Protein AF-A0A1F2TY82-F1 (afdb_monomer_lite)

Radius of gyration: 31.76 Å; chains: 1; bounding box: 84×66×109 Å

Sequence (266 aa):
MRHRSLLIACLVLVFAASGSAQTPGTAADPISGTWKGDLGLSETSRNPFTMELKFDGKGAVSGTVLGPGTFQIKTGSFDAQTGALKLEVGTVNFVFMGTAVSGTATGQVMGNKETGTFRMTKTAADAAEKPAGADPAVFKMGFGEVAGWVGKAADLVPAEKYAYRPVDTVRTFGQLVAHIADAHNYYCARGAGKNVQWSDAVEKGRLDKATVVAKLKQSIEACDGVYAASAAPPLMANIAHTNLHYGNIVTYMRMLGLAPPSSQTP

pLDDT: mean 83.47, std 19.6, range [30.16, 98.69]

Secondary structure (DSSP, 8-state):
----------------------PPPP---SS-EEEEEEEESSSSSEEEEEEEEEE-SSSBEEEEEESSSEEEEEEEEE-TTT-EEEEEETTTTEEEEEEEETTEEEEEEEETTEEEEEEEEEPPSS----S----HHHHHHHHHHHHHHHHHHHHHS-GGGTT--SSTTS--HHHHHHHHHHHHHHHHHHHTTPPP-----GGGS--SHHHHHHHHHHHHHHHHHHHTT---HHHHHHHHHHHHHHHHHHHHHHHTTPPPGGGS--

Structure (mmCIF, N/CA/C/O backbone):
data_AF-A0A1F2TY82-F1
#
_entry.id   AF-A0A1F2TY82-F1
#
loop_
_atom_site.group_PDB
_atom_site.id
_atom_site.type_symbol
_atom_site.label_atom_id
_atom_site.label_alt_id
_atom_site.label_comp_id
_atom_site.label_asym_id
_atom_site.label_entity_id
_atom_site.label_seq_id
_atom_site.pdbx_PDB_ins_code
_atom_site.Cartn_x
_atom_site.Cartn_y
_atom_site.Cartn_z
_atom_site.occupancy
_atom_site.B_iso_or_equiv
_atom_site.auth_seq_id
_atom_site.auth_comp_id
_atom_site.auth_asym_id
_atom_site.auth_atom_id
_atom_site.pdbx_PDB_model_num
ATOM 1 N N . MET A 1 1 ? 61.059 9.466 82.855 1.00 38.25 1 MET A N 1
ATOM 2 C CA . MET A 1 1 ? 62.160 9.461 81.857 1.00 38.25 1 MET A CA 1
ATOM 3 C C . MET A 1 1 ? 61.658 8.647 80.668 1.00 38.25 1 MET A C 1
ATOM 5 O O . MET A 1 1 ? 61.240 7.534 80.915 1.00 38.25 1 MET A O 1
ATOM 9 N N . ARG A 1 2 ? 61.545 9.082 79.411 1.00 38.16 2 ARG A N 1
ATOM 10 C CA . ARG A 1 2 ? 62.141 10.155 78.600 1.00 38.16 2 ARG A CA 1
ATOM 11 C C . ARG A 1 2 ? 61.115 10.603 77.535 1.00 38.16 2 ARG A C 1
ATOM 13 O O . ARG A 1 2 ? 60.328 9.792 77.065 1.00 38.16 2 ARG A O 1
ATOM 20 N N . HIS A 1 3 ? 61.181 11.878 77.159 1.00 38.16 3 HIS A N 1
ATOM 21 C CA . HIS A 1 3 ? 60.487 12.514 76.030 1.00 38.16 3 HIS A CA 1
ATOM 22 C C . HIS A 1 3 ? 60.933 12.007 74.645 1.00 38.16 3 HIS A C 1
ATOM 24 O O . HIS A 1 3 ? 62.091 11.604 74.517 1.00 38.16 3 HIS A O 1
ATOM 30 N N . ARG A 1 4 ? 60.060 12.208 73.631 1.00 39.75 4 ARG A N 1
ATOM 31 C CA . ARG A 1 4 ? 60.287 12.717 72.240 1.00 39.75 4 ARG A CA 1
ATOM 32 C C . ARG A 1 4 ? 59.388 11.971 71.239 1.00 39.75 4 ARG A C 1
ATOM 34 O O . ARG A 1 4 ? 59.245 10.770 71.378 1.00 39.75 4 ARG A O 1
ATOM 41 N N . SER A 1 5 ? 58.825 12.520 70.166 1.00 37.94 5 SER A N 1
ATOM 42 C CA . SER A 1 5 ? 58.524 13.872 69.679 1.00 37.94 5 SER A CA 1
ATOM 43 C C . SER A 1 5 ? 57.566 13.694 68.484 1.00 37.94 5 SER A C 1
ATOM 45 O O . SER A 1 5 ? 57.544 12.636 67.862 1.00 37.94 5 SER A O 1
ATOM 47 N N . LEU A 1 6 ? 56.804 14.747 68.191 1.00 36.72 6 LEU A N 1
ATOM 48 C CA . LEU A 1 6 ? 55.924 14.977 67.041 1.00 36.72 6 LEU A CA 1
ATOM 49 C C . LEU A 1 6 ? 56.378 14.395 65.687 1.00 36.72 6 LEU A C 1
ATOM 51 O O . LEU A 1 6 ? 57.535 14.555 65.313 1.00 36.72 6 LEU A O 1
ATOM 55 N N . LEU A 1 7 ? 55.400 13.957 64.883 1.00 32.97 7 LEU A N 1
ATOM 56 C CA . LEU A 1 7 ? 55.337 14.233 63.442 1.00 32.97 7 LEU A CA 1
ATOM 57 C C . LEU A 1 7 ? 53.865 14.408 63.035 1.00 32.97 7 LEU A C 1
ATOM 59 O O . LEU A 1 7 ? 53.079 13.466 63.012 1.00 32.97 7 LEU A O 1
ATOM 63 N N . ILE A 1 8 ? 53.509 15.666 62.778 1.00 38.69 8 ILE A N 1
ATOM 64 C CA . ILE A 1 8 ? 52.253 16.111 62.175 1.00 38.69 8 ILE A CA 1
ATOM 65 C C . ILE A 1 8 ? 52.363 15.837 60.674 1.00 38.69 8 ILE A C 1
ATOM 67 O O . ILE A 1 8 ? 53.247 16.386 60.021 1.00 38.69 8 ILE A O 1
ATOM 71 N N . ALA A 1 9 ? 51.467 15.020 60.126 1.00 37.31 9 ALA A N 1
ATOM 72 C CA . ALA A 1 9 ? 51.262 14.911 58.686 1.00 37.31 9 ALA A CA 1
ATOM 73 C C . ALA A 1 9 ? 49.867 15.459 58.361 1.00 37.31 9 ALA A C 1
ATOM 75 O O . ALA A 1 9 ? 48.854 14.791 58.560 1.00 37.31 9 ALA A O 1
ATOM 76 N N . CYS A 1 10 ? 49.830 16.715 57.911 1.00 30.16 10 CYS A N 1
ATOM 77 C CA . CYS A 1 10 ? 48.655 17.352 57.327 1.00 30.16 10 CYS A CA 1
ATOM 78 C C . CYS A 1 10 ? 48.215 16.577 56.079 1.00 30.16 10 CYS A C 1
ATOM 80 O O . CYS A 1 10 ? 48.863 16.673 55.038 1.00 30.16 10 CYS A O 1
ATOM 82 N N . LEU A 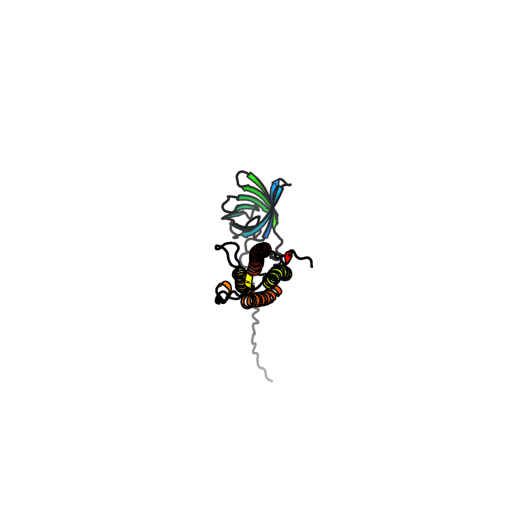1 11 ? 47.097 15.856 56.160 1.00 31.94 11 LEU A N 1
ATOM 83 C CA . LEU A 1 11 ? 46.392 15.377 54.976 1.00 31.94 11 LEU A CA 1
ATOM 84 C C . LEU A 1 11 ? 45.326 16.417 54.610 1.00 31.94 11 LEU A C 1
ATOM 86 O O . LEU A 1 11 ? 44.257 16.486 55.214 1.00 31.94 11 LEU A O 1
ATOM 90 N N . VAL A 1 12 ? 45.662 17.280 53.653 1.00 35.03 12 VAL A N 1
ATOM 91 C CA . VAL A 1 12 ? 44.737 18.250 53.059 1.00 35.03 12 VAL A CA 1
ATOM 92 C C . VAL A 1 12 ? 43.723 17.477 52.212 1.00 35.03 12 VAL A C 1
ATOM 94 O O . VAL A 1 12 ? 44.034 17.011 51.119 1.00 35.03 12 VAL A O 1
ATOM 97 N N . LEU A 1 13 ? 42.504 17.327 52.730 1.00 36.28 13 LEU A N 1
ATOM 98 C CA . LEU A 1 13 ? 41.330 16.904 51.967 1.00 36.28 13 LEU A CA 1
ATOM 99 C C . LEU A 1 13 ? 40.912 18.056 51.043 1.00 36.28 13 LEU A C 1
ATOM 101 O O . LEU A 1 13 ? 40.226 18.989 51.457 1.00 36.28 13 LEU A O 1
ATOM 105 N N . VAL A 1 14 ? 41.355 18.006 49.786 1.00 36.34 14 VAL A N 1
ATOM 106 C CA . VAL A 1 14 ? 40.863 18.895 48.728 1.00 36.34 14 VAL A CA 1
ATOM 107 C C . VAL A 1 14 ? 39.446 18.454 48.361 1.00 36.34 14 VAL A C 1
ATOM 109 O O . VAL A 1 14 ? 39.248 17.476 47.642 1.00 36.34 14 VAL A O 1
ATOM 112 N N . PHE A 1 15 ? 38.449 19.180 48.865 1.00 35.41 15 PHE A N 1
ATOM 113 C CA . PHE A 1 15 ? 37.086 19.145 48.341 1.00 35.41 15 PHE A CA 1
ATOM 114 C C . PHE A 1 15 ? 37.085 19.783 46.947 1.00 35.41 15 PHE A C 1
ATOM 116 O O . PHE A 1 15 ? 37.144 21.004 46.810 1.00 35.41 15 PHE A O 1
ATOM 123 N N . ALA A 1 16 ? 37.013 18.963 45.899 1.00 37.03 16 ALA A N 1
ATOM 124 C CA . ALA A 1 16 ? 36.676 19.436 44.564 1.00 37.03 16 ALA A CA 1
ATOM 125 C C . ALA A 1 16 ? 35.177 19.775 44.533 1.00 37.03 16 ALA A C 1
ATOM 127 O O . ALA A 1 16 ? 34.335 18.922 44.261 1.00 37.03 16 ALA A O 1
ATOM 128 N N . ALA A 1 17 ? 34.837 21.024 44.850 1.00 38.88 17 ALA A N 1
ATOM 129 C CA . ALA A 1 17 ? 33.533 21.581 44.527 1.00 38.88 17 ALA A CA 1
ATOM 130 C C . ALA A 1 17 ? 33.431 21.667 42.999 1.00 38.88 17 ALA A C 1
ATOM 132 O O . ALA A 1 17 ? 34.048 22.525 42.367 1.00 38.88 17 ALA A O 1
ATOM 133 N N . SER A 1 18 ? 32.682 20.749 42.392 1.00 40.72 18 SER A N 1
ATOM 134 C CA . SER A 1 18 ? 32.294 20.836 40.988 1.00 40.72 18 SER A CA 1
ATOM 135 C C . SER A 1 18 ? 31.323 22.005 40.822 1.00 40.72 18 SER A C 1
ATOM 137 O O . SER A 1 18 ? 30.108 21.837 40.851 1.00 40.72 18 SER A O 1
ATOM 139 N N . GLY A 1 19 ? 31.864 23.216 40.685 1.00 35.75 19 GLY A N 1
ATOM 140 C CA . GLY A 1 19 ? 31.127 24.341 40.134 1.00 35.75 19 GLY A CA 1
ATOM 141 C C . GLY A 1 19 ? 30.784 24.005 38.690 1.00 35.75 19 GLY A C 1
ATOM 142 O O . GLY A 1 19 ? 31.649 24.042 37.817 1.00 35.75 19 GLY A O 1
ATOM 143 N N . SER A 1 20 ? 29.534 23.631 38.432 1.00 39.69 20 SER A N 1
ATOM 144 C CA . SER A 1 20 ? 29.004 23.577 37.076 1.00 39.69 20 SER A CA 1
ATOM 145 C C . SER A 1 20 ? 29.065 24.989 36.497 1.00 39.69 20 SER A C 1
ATOM 147 O O . SER A 1 20 ? 28.293 25.862 36.895 1.00 39.69 20 SER A O 1
ATOM 149 N N . ALA A 1 21 ? 30.008 25.214 35.584 1.00 36.06 21 ALA A N 1
ATOM 150 C CA . ALA A 1 21 ? 30.033 26.390 34.734 1.00 36.06 21 ALA A CA 1
ATOM 151 C C . ALA A 1 21 ? 28.695 26.460 33.984 1.00 36.06 21 ALA A C 1
ATOM 153 O O . ALA A 1 21 ? 28.407 25.615 33.136 1.00 36.06 21 ALA A O 1
ATOM 154 N N . GLN A 1 22 ? 27.853 27.435 34.335 1.00 35.44 22 GLN A N 1
ATOM 155 C CA . GLN A 1 22 ? 26.657 27.745 33.565 1.00 35.44 22 GLN A CA 1
ATOM 156 C C . GLN A 1 22 ? 27.102 28.211 32.181 1.00 35.44 22 GLN A C 1
ATOM 158 O O . GLN A 1 22 ? 27.769 29.234 32.023 1.00 35.44 22 GLN A O 1
ATOM 163 N N . THR A 1 23 ? 26.756 27.417 31.176 1.00 32.78 23 THR A N 1
ATOM 164 C CA . THR A 1 23 ? 26.806 27.812 29.772 1.00 32.78 23 THR A CA 1
ATOM 165 C C . THR A 1 23 ? 25.923 29.057 29.602 1.00 32.78 23 THR A C 1
ATOM 167 O O . THR A 1 23 ? 24.866 29.120 30.239 1.00 32.78 23 THR A O 1
ATOM 170 N N . PRO A 1 24 ? 26.312 30.056 28.786 1.00 34.28 24 PRO A N 1
ATOM 171 C CA . PRO A 1 24 ? 25.454 31.201 28.502 1.00 34.28 24 PRO A CA 1
ATOM 172 C C . PRO A 1 24 ? 24.103 30.687 28.009 1.00 34.28 24 PRO A C 1
ATOM 174 O O . PRO A 1 24 ? 24.062 29.873 27.084 1.00 34.28 24 PRO A O 1
ATOM 177 N N . GLY A 1 25 ? 23.030 31.101 28.686 1.00 32.97 25 GLY A N 1
ATOM 178 C CA . GLY A 1 25 ? 21.686 30.586 28.466 1.00 32.97 25 GLY A CA 1
ATOM 179 C C . GLY A 1 25 ? 21.330 30.579 26.986 1.00 32.97 25 GLY A C 1
ATOM 180 O O . GLY A 1 25 ? 21.483 31.584 26.291 1.00 32.97 25 GLY A O 1
ATOM 181 N N . THR A 1 26 ? 20.851 29.433 26.508 1.00 39.84 26 THR A N 1
ATOM 182 C CA . THR A 1 26 ? 20.080 29.365 25.273 1.00 39.84 26 THR A CA 1
ATOM 183 C C . THR A 1 26 ? 19.026 30.463 25.340 1.00 39.84 26 THR A C 1
ATOM 185 O O . THR A 1 26 ? 18.252 30.514 26.298 1.00 39.84 26 THR A O 1
ATOM 188 N N . ALA A 1 27 ? 19.023 31.372 24.358 1.00 48.66 27 ALA A N 1
ATOM 189 C CA . ALA A 1 27 ? 17.897 32.275 24.168 1.00 48.66 27 ALA A CA 1
ATOM 190 C C . ALA A 1 27 ? 16.623 31.427 24.259 1.00 48.66 27 ALA A C 1
ATOM 192 O O . ALA A 1 27 ? 16.584 30.336 23.680 1.00 48.66 27 ALA A O 1
ATOM 193 N N . ALA A 1 28 ? 15.646 31.871 25.057 1.00 60.75 28 ALA A N 1
ATOM 194 C CA . ALA A 1 28 ? 14.388 31.151 25.183 1.00 60.75 28 ALA A CA 1
ATOM 195 C C . ALA A 1 28 ? 13.895 30.830 23.768 1.00 60.75 28 ALA A C 1
ATOM 197 O O . ALA A 1 28 ? 13.928 31.700 22.899 1.00 60.75 28 ALA A O 1
ATOM 198 N N . ASP A 1 29 ? 13.523 29.577 23.528 1.00 74.44 29 ASP A N 1
ATOM 199 C CA . ASP A 1 29 ? 12.975 29.135 22.253 1.00 74.44 29 ASP A CA 1
ATOM 200 C C . ASP A 1 29 ? 11.444 29.099 22.373 1.00 74.44 29 ASP A C 1
ATOM 202 O O . ASP A 1 29 ? 10.853 28.060 22.697 1.00 74.44 29 ASP A O 1
ATOM 206 N N . PRO A 1 30 ? 10.764 30.247 22.198 1.00 81.31 30 PRO A N 1
ATOM 207 C CA . PRO A 1 30 ? 9.330 30.322 22.413 1.00 81.31 30 PRO A CA 1
ATOM 208 C C . PRO A 1 30 ? 8.551 29.632 21.295 1.00 81.31 30 PRO A C 1
ATOM 210 O O . PRO A 1 30 ? 7.415 29.214 21.525 1.00 81.31 30 PRO A O 1
ATOM 213 N N . ILE A 1 31 ? 9.133 29.465 20.102 1.00 89.19 31 ILE A N 1
ATOM 214 C CA . ILE A 1 31 ? 8.360 29.161 18.895 1.00 89.19 31 ILE A CA 1
ATOM 215 C C . ILE A 1 31 ? 8.698 27.825 18.230 1.00 89.19 31 ILE A C 1
ATOM 217 O O . ILE A 1 31 ? 7.819 27.290 17.554 1.00 89.19 31 ILE A O 1
ATOM 221 N N . SER A 1 32 ? 9.871 27.219 18.455 1.00 90.69 32 SER A N 1
ATOM 222 C CA . SER A 1 32 ? 10.138 25.890 17.889 1.00 90.69 32 SER A CA 1
ATOM 223 C C . SER A 1 32 ? 9.184 24.837 18.438 1.00 90.69 32 SER A C 1
ATOM 225 O O . SER A 1 32 ? 8.862 24.841 19.630 1.00 90.69 32 SER A O 1
ATOM 227 N N . GLY A 1 33 ? 8.768 23.915 17.576 1.00 89.00 33 GLY A N 1
ATOM 228 C CA . GLY A 1 33 ? 7.892 22.792 17.896 1.00 89.00 33 GLY A CA 1
ATOM 229 C C . GLY A 1 33 ? 6.693 22.682 16.958 1.00 89.00 33 GLY A C 1
ATOM 230 O O . GLY A 1 33 ? 6.591 23.393 15.955 1.00 89.00 33 GLY A O 1
ATOM 231 N N . THR A 1 34 ? 5.780 21.785 17.324 1.00 90.56 34 THR A N 1
ATOM 232 C CA . THR A 1 34 ? 4.567 21.489 16.563 1.00 90.56 34 THR A CA 1
ATOM 233 C C . THR A 1 34 ? 3.438 22.452 16.916 1.00 90.56 34 THR A C 1
ATOM 235 O O . THR A 1 34 ? 3.023 22.566 18.074 1.00 90.56 34 THR A O 1
ATOM 238 N N . TRP A 1 35 ? 2.867 23.080 15.897 1.00 92.75 35 TRP A N 1
ATOM 239 C CA . TRP A 1 35 ? 1.709 23.959 15.991 1.00 92.75 35 TRP A CA 1
ATOM 240 C C . TRP A 1 35 ? 0.539 23.359 15.218 1.00 92.75 35 TRP A C 1
ATOM 242 O O . TRP A 1 35 ? 0.689 23.000 14.054 1.00 92.75 35 TRP A O 1
ATOM 252 N N . LYS A 1 36 ? -0.636 23.268 15.842 1.00 92.75 36 LYS A N 1
ATOM 253 C CA . LYS A 1 36 ? -1.873 22.810 15.189 1.00 92.75 36 LYS A CA 1
ATOM 254 C C . LYS A 1 36 ? -2.863 23.961 15.127 1.00 92.75 36 LYS A C 1
ATOM 256 O O . LYS A 1 36 ? -2.994 24.709 16.095 1.00 92.75 36 LYS A O 1
ATOM 261 N N . GLY A 1 37 ? -3.541 24.118 13.999 1.00 91.00 37 GLY A N 1
ATOM 262 C CA . GLY A 1 37 ? -4.424 25.254 13.788 1.00 91.00 37 GLY A CA 1
ATOM 263 C C . GLY A 1 37 ? -5.346 25.106 12.595 1.00 91.00 37 GLY A C 1
ATOM 264 O O . GLY A 1 37 ? -5.419 24.056 11.962 1.00 91.00 37 GLY A O 1
ATOM 265 N N . ASP A 1 38 ? -6.048 26.189 12.296 1.00 89.56 38 ASP A N 1
ATOM 266 C CA . ASP A 1 38 ? -6.934 26.299 11.149 1.00 89.56 38 ASP A CA 1
ATOM 267 C C . ASP A 1 38 ? -6.779 27.674 10.473 1.00 89.56 38 ASP A C 1
ATOM 269 O O . ASP A 1 38 ? -6.402 28.675 11.097 1.00 89.56 38 ASP A O 1
ATOM 273 N N . LEU A 1 39 ? -7.020 27.722 9.164 1.00 89.25 39 LEU A N 1
ATOM 274 C CA . LEU A 1 39 ? -7.011 28.953 8.374 1.00 89.25 39 LEU A CA 1
ATOM 275 C C . LEU A 1 39 ? -8.262 29.041 7.511 1.00 89.25 39 LEU A C 1
ATOM 277 O O . LEU A 1 39 ? -8.736 28.031 6.999 1.00 89.25 39 LEU A O 1
ATOM 281 N N . GLY A 1 40 ? -8.796 30.240 7.321 1.00 84.31 40 GLY A N 1
ATOM 282 C CA . GLY A 1 40 ? -10.024 30.418 6.555 1.00 84.31 40 GLY A CA 1
ATOM 283 C C . GLY A 1 40 ? -10.342 31.868 6.236 1.00 84.31 40 GLY A C 1
ATOM 284 O O . GLY A 1 40 ? -9.767 32.785 6.822 1.00 84.31 40 GLY A O 1
ATOM 285 N N . LEU A 1 41 ? -11.277 32.064 5.307 1.00 81.38 41 LEU A N 1
ATOM 286 C CA . LEU A 1 41 ? -11.792 33.385 4.923 1.00 81.38 41 LEU A CA 1
ATOM 287 C C . LEU A 1 41 ? -12.886 33.888 5.886 1.00 81.38 41 LEU A C 1
ATOM 289 O O . LEU A 1 41 ? -13.188 35.076 5.913 1.00 81.38 41 LEU A O 1
ATOM 293 N N . SER A 1 42 ? -13.476 32.992 6.685 1.00 76.38 42 SER A N 1
ATOM 294 C CA . SER A 1 42 ? -14.494 33.293 7.700 1.00 76.38 42 SER A CA 1
ATOM 295 C C . SER A 1 42 ? -14.362 32.352 8.907 1.00 76.38 42 SER A C 1
ATOM 297 O O . SER A 1 42 ? -13.578 31.404 8.877 1.00 76.38 42 SER A O 1
ATOM 299 N N . GLU A 1 43 ? -15.134 32.579 9.976 1.00 73.88 43 GLU A N 1
ATOM 300 C CA . GLU A 1 43 ? -15.189 31.663 11.133 1.00 73.88 43 GLU A CA 1
ATOM 301 C C . GLU A 1 43 ? -15.769 30.282 10.782 1.00 73.88 43 GLU A C 1
ATOM 303 O O . GLU A 1 43 ? -15.414 29.284 11.403 1.00 73.88 43 GLU A O 1
ATOM 308 N N . THR A 1 44 ? -16.636 30.206 9.771 1.00 75.19 44 THR A N 1
ATOM 309 C CA . THR A 1 44 ? -17.361 28.979 9.399 1.00 75.19 44 THR A CA 1
ATOM 310 C C . THR A 1 44 ? -16.698 28.179 8.280 1.00 75.19 44 THR A C 1
ATOM 312 O O . THR A 1 44 ? -17.025 27.012 8.095 1.00 75.19 44 THR A O 1
ATOM 315 N N . SER A 1 45 ? -15.761 28.775 7.538 1.00 80.00 45 SER A N 1
ATOM 316 C CA . SER A 1 45 ? -15.054 28.134 6.426 1.00 80.00 45 SER A CA 1
ATOM 317 C C . SER A 1 45 ? -13.556 28.117 6.699 1.00 80.00 45 SER A C 1
ATOM 319 O O . SER A 1 45 ? -12.814 28.969 6.198 1.00 80.00 45 SER A O 1
ATOM 321 N N . ARG A 1 46 ? -13.116 27.154 7.517 1.00 85.88 46 ARG A N 1
ATOM 322 C CA . ARG A 1 46 ? -11.729 27.028 7.981 1.00 85.88 46 ARG A CA 1
ATOM 323 C C . ARG A 1 46 ? -11.186 25.629 7.706 1.00 85.88 46 ARG A C 1
ATOM 325 O O . ARG A 1 46 ? -11.860 24.638 7.959 1.00 85.88 46 ARG A O 1
ATOM 332 N N . ASN A 1 47 ? -9.960 25.562 7.202 1.00 84.50 47 ASN A N 1
ATOM 333 C CA . ASN A 1 47 ? -9.244 24.334 6.885 1.00 84.50 47 ASN A CA 1
ATOM 334 C C . ASN A 1 47 ? -8.138 24.092 7.917 1.00 84.50 47 ASN A C 1
ATOM 336 O O . ASN A 1 47 ? -7.372 25.021 8.197 1.00 84.50 47 ASN A O 1
ATOM 340 N N . PRO A 1 48 ? -8.016 22.872 8.462 1.00 89.75 48 PRO A N 1
ATOM 341 C CA . PRO A 1 48 ? -6.978 22.558 9.429 1.00 89.75 48 PRO A CA 1
ATOM 342 C C . PRO A 1 48 ? -5.594 22.499 8.773 1.00 89.75 48 PRO A C 1
ATOM 344 O O . PRO A 1 48 ? -5.447 22.127 7.606 1.00 89.75 48 PRO A O 1
ATOM 347 N N . PHE A 1 49 ? -4.567 22.819 9.552 1.00 87.75 49 PHE A N 1
ATOM 348 C CA . PHE A 1 49 ? -3.167 22.644 9.188 1.00 87.75 49 PHE A CA 1
ATOM 349 C C . PHE A 1 49 ? -2.315 22.329 10.425 1.00 87.75 49 PHE A C 1
ATOM 351 O O . PHE A 1 49 ? -2.705 22.562 11.570 1.00 87.75 49 PHE A O 1
ATOM 358 N N . THR A 1 50 ? -1.120 21.799 10.191 1.00 91.81 50 THR A N 1
ATOM 359 C CA . THR A 1 50 ? -0.069 21.616 11.197 1.00 91.81 50 THR A CA 1
ATOM 360 C C . THR A 1 50 ? 1.215 22.272 10.700 1.00 91.81 50 THR A C 1
ATOM 362 O O . THR A 1 50 ? 1.532 22.175 9.518 1.00 91.81 50 THR A O 1
ATOM 365 N N . MET A 1 51 ? 1.957 22.948 11.573 1.00 92.38 51 MET A N 1
ATOM 366 C CA . MET A 1 51 ? 3.283 23.482 11.267 1.00 92.38 51 MET A CA 1
ATOM 367 C C . MET A 1 51 ? 4.328 22.894 12.204 1.00 92.38 51 MET A C 1
ATOM 369 O O . MET A 1 51 ? 4.133 22.856 13.414 1.00 92.38 51 MET A O 1
ATOM 373 N N . GLU A 1 52 ? 5.459 22.503 11.637 1.00 92.25 52 GLU A N 1
ATOM 374 C CA . GLU A 1 52 ? 6.678 22.199 12.381 1.00 92.25 52 GLU A CA 1
ATOM 375 C C . GLU A 1 52 ? 7.616 23.386 12.236 1.00 92.25 52 GLU A C 1
ATOM 377 O O . GLU A 1 52 ? 8.129 23.615 11.140 1.00 92.25 52 GLU A O 1
ATOM 382 N N . LEU A 1 53 ? 7.808 24.153 13.310 1.00 93.50 53 LEU A N 1
ATOM 383 C CA . LEU A 1 53 ? 8.642 25.354 13.309 1.00 93.50 53 LEU A CA 1
ATOM 384 C C . LEU A 1 53 ? 9.974 25.096 14.013 1.00 93.50 53 LEU A C 1
ATOM 386 O O . LEU A 1 53 ? 10.041 24.394 15.022 1.00 93.50 53 LEU A O 1
ATOM 390 N N . LYS A 1 54 ? 11.032 25.720 13.502 1.00 92.81 54 LYS A N 1
ATOM 391 C CA . LYS A 1 54 ? 12.362 25.744 14.105 1.00 92.81 54 LYS A CA 1
ATOM 392 C C . LYS A 1 54 ? 12.922 27.159 14.081 1.00 92.81 54 LYS A C 1
ATOM 394 O O . LYS A 1 54 ? 13.107 27.731 13.005 1.00 92.81 54 LYS A O 1
ATOM 399 N N . PHE A 1 55 ? 13.221 27.681 15.262 1.00 90.56 55 PHE A N 1
ATOM 400 C CA . PHE A 1 55 ? 13.844 28.976 15.488 1.00 90.56 55 PHE A CA 1
ATOM 401 C C . PHE A 1 55 ? 15.364 28.839 15.586 1.00 90.56 55 PHE A C 1
ATOM 403 O O . PHE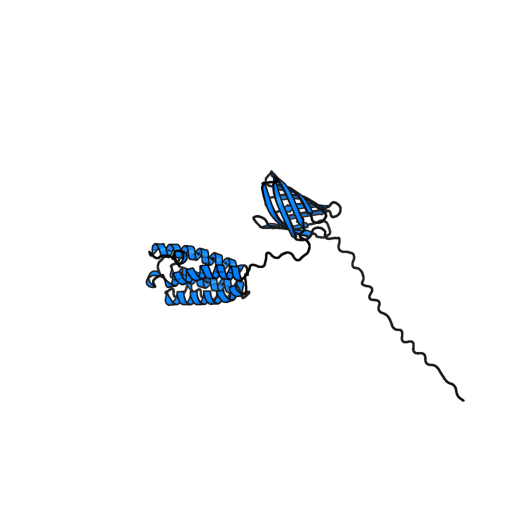 A 1 55 ? 15.881 27.900 16.189 1.00 90.56 55 PHE A O 1
ATOM 410 N N . ASP A 1 56 ? 16.094 29.772 14.986 1.00 87.00 56 ASP A N 1
ATOM 411 C CA . ASP A 1 56 ? 17.561 29.788 15.021 1.00 87.00 56 ASP A CA 1
ATOM 412 C C . ASP A 1 56 ? 18.144 30.514 16.249 1.00 87.00 56 ASP A C 1
ATOM 414 O O . ASP A 1 56 ? 19.364 30.571 16.414 1.00 87.00 56 ASP A O 1
ATOM 418 N N . GLY A 1 57 ? 17.285 31.091 17.096 1.00 84.25 57 GLY A N 1
ATOM 419 C CA . GLY A 1 57 ? 17.680 31.893 18.255 1.00 84.25 57 GLY A CA 1
ATOM 420 C C . GLY A 1 57 ? 18.075 33.338 17.926 1.00 84.25 57 GLY A C 1
ATOM 421 O O . GLY A 1 57 ? 18.389 34.097 18.839 1.00 84.25 57 GLY A O 1
ATOM 422 N N . LYS A 1 58 ? 18.084 33.728 16.646 1.00 85.38 58 LYS A N 1
ATOM 423 C CA . LYS A 1 58 ? 18.553 35.036 16.151 1.00 85.38 58 LYS A CA 1
ATOM 424 C C . LYS A 1 58 ? 17.494 35.813 15.378 1.00 85.38 58 LYS A C 1
ATOM 426 O O . LYS A 1 58 ? 17.689 36.998 15.127 1.00 85.38 58 LYS A O 1
ATOM 431 N N . GLY A 1 59 ? 16.394 35.170 15.006 1.00 86.94 59 GLY A N 1
ATOM 432 C CA . GLY A 1 59 ? 15.272 35.809 14.331 1.00 86.94 59 GLY A CA 1
ATOM 433 C C . GLY A 1 59 ? 14.714 34.995 13.173 1.00 86.94 59 GLY A C 1
ATOM 434 O O . GLY A 1 59 ? 13.586 35.250 12.772 1.00 86.94 59 GLY A O 1
ATOM 435 N N . ALA A 1 60 ? 15.448 34.016 12.637 1.00 92.31 60 ALA A N 1
ATOM 436 C CA . ALA A 1 60 ? 14.985 33.222 11.506 1.00 92.31 60 ALA A CA 1
ATOM 437 C C . ALA A 1 60 ? 14.150 32.018 11.959 1.00 92.31 60 ALA A C 1
ATOM 439 O O . ALA A 1 60 ? 14.478 31.320 12.922 1.00 92.31 60 ALA A O 1
ATOM 440 N N . VAL A 1 61 ? 13.084 31.747 11.208 1.00 93.38 61 VAL A N 1
ATOM 441 C CA . VAL A 1 61 ? 12.222 30.575 11.385 1.00 93.38 61 VAL A CA 1
ATOM 442 C C . VAL A 1 61 ? 12.242 29.740 10.113 1.00 93.38 61 VAL A C 1
ATOM 444 O O . VAL A 1 61 ? 12.006 30.236 9.013 1.00 93.38 61 VAL A O 1
ATOM 447 N N . SER A 1 62 ? 12.504 28.451 10.276 1.00 93.19 62 SER A N 1
ATOM 448 C CA . SER A 1 62 ? 12.409 27.436 9.226 1.00 93.19 62 SER A CA 1
ATOM 449 C C . SER A 1 62 ? 11.374 26.389 9.618 1.00 93.19 62 SER A C 1
ATOM 451 O O . SER A 1 62 ? 10.973 26.327 10.781 1.00 93.19 62 SER A O 1
ATOM 453 N N . GLY A 1 63 ? 10.916 25.575 8.669 1.00 90.88 63 GLY A N 1
ATOM 454 C CA . GLY A 1 63 ? 9.912 24.576 8.998 1.00 90.88 63 GLY A CA 1
ATOM 455 C C . GLY A 1 63 ? 9.091 24.056 7.835 1.00 90.88 63 GLY A C 1
ATOM 456 O O . GLY A 1 63 ? 9.300 24.417 6.674 1.00 90.88 63 GLY A O 1
ATOM 457 N N . THR A 1 64 ? 8.124 23.213 8.184 1.00 90.31 64 THR A N 1
ATOM 458 C CA . THR A 1 64 ? 7.187 22.604 7.237 1.00 90.31 64 THR A CA 1
ATOM 459 C C . THR A 1 64 ? 5.751 22.915 7.626 1.00 90.31 64 THR A C 1
ATOM 461 O O . THR A 1 64 ? 5.433 23.022 8.808 1.00 90.31 64 THR A O 1
ATOM 464 N N . VAL A 1 65 ? 4.888 23.060 6.627 1.00 88.81 65 VAL A N 1
ATOM 465 C CA . VAL A 1 65 ? 3.447 23.246 6.781 1.00 88.81 65 VAL A CA 1
ATOM 466 C C . VAL A 1 65 ? 2.749 22.055 6.137 1.00 88.81 65 VAL A C 1
ATOM 468 O O . VAL A 1 65 ? 2.934 21.784 4.951 1.00 88.81 65 VAL A O 1
ATOM 471 N N . LEU A 1 66 ? 1.954 21.346 6.926 1.00 83.62 66 LEU A N 1
ATOM 472 C CA . LEU A 1 66 ? 1.149 20.194 6.542 1.00 83.62 66 LEU A CA 1
ATOM 473 C C . LEU A 1 66 ? -0.322 20.620 6.498 1.00 83.62 66 LEU A C 1
ATOM 475 O O . LEU A 1 66 ? -0.893 21.010 7.513 1.00 83.62 66 LEU A O 1
ATOM 479 N N . GLY A 1 67 ? -0.934 20.550 5.323 1.00 79.12 67 GLY A N 1
ATOM 480 C CA . GLY A 1 67 ? -2.368 20.770 5.109 1.00 79.12 67 GLY A CA 1
ATOM 481 C C . GLY A 1 67 ? -2.888 19.761 4.079 1.00 79.12 67 GLY A C 1
ATOM 482 O O . GLY A 1 67 ? -2.612 18.573 4.234 1.00 79.12 67 GLY A O 1
ATOM 483 N N . PRO A 1 68 ? -3.552 20.177 2.981 1.00 69.38 68 PRO A N 1
ATOM 484 C CA . PRO A 1 68 ? -3.872 19.268 1.868 1.00 69.38 68 PRO A CA 1
ATOM 485 C C . PRO A 1 68 ? -2.622 18.740 1.132 1.00 69.38 68 PRO A C 1
ATOM 487 O O . PRO A 1 68 ? -2.708 17.816 0.330 1.00 69.38 68 PRO A O 1
ATOM 490 N N . GLY A 1 69 ? -1.455 19.326 1.402 1.00 78.75 69 GLY A N 1
ATOM 491 C CA . GLY A 1 69 ? -0.147 18.859 0.964 1.00 78.75 69 GLY A CA 1
ATOM 492 C C . GLY A 1 69 ? 0.939 19.328 1.931 1.00 78.75 69 GLY A C 1
ATOM 493 O O . GLY A 1 69 ? 0.645 19.978 2.938 1.00 78.75 69 GLY A O 1
ATOM 494 N N . THR A 1 70 ? 2.193 19.014 1.611 1.00 82.81 70 THR A N 1
ATOM 495 C CA . THR A 1 70 ? 3.361 19.413 2.407 1.00 82.81 70 THR A CA 1
ATOM 496 C C . THR A 1 70 ? 4.090 20.569 1.735 1.00 82.81 70 THR A C 1
ATOM 498 O O . THR A 1 70 ? 4.561 20.441 0.605 1.00 82.81 70 THR A O 1
ATOM 501 N N . PHE A 1 71 ? 4.234 21.683 2.446 1.00 84.81 71 PHE A N 1
ATOM 502 C CA . PHE A 1 71 ? 4.893 22.895 1.968 1.00 84.81 71 PHE A CA 1
ATOM 503 C C . PHE A 1 71 ? 6.066 23.274 2.875 1.00 84.81 71 PHE A C 1
ATOM 505 O O . PHE A 1 71 ? 6.035 23.044 4.080 1.00 84.81 71 PHE A O 1
ATOM 512 N N . GLN A 1 72 ? 7.109 23.866 2.298 1.00 90.19 72 GLN A N 1
ATOM 513 C CA . GLN A 1 72 ? 8.272 24.358 3.042 1.00 90.19 72 GLN A CA 1
ATOM 514 C C . GLN A 1 72 ? 8.136 25.854 3.330 1.00 90.19 72 GLN A C 1
ATOM 516 O O . GLN A 1 72 ? 7.643 26.604 2.480 1.00 90.19 72 GLN A O 1
ATOM 521 N N . ILE A 1 73 ? 8.619 26.289 4.493 1.00 92.12 73 ILE A N 1
ATOM 522 C CA . ILE A 1 73 ? 8.819 27.709 4.798 1.00 92.12 73 ILE A CA 1
ATOM 523 C C . ILE A 1 73 ? 10.077 28.164 4.056 1.00 92.12 73 ILE A C 1
ATOM 525 O O . ILE A 1 73 ? 11.177 27.693 4.336 1.00 92.12 73 ILE A O 1
ATOM 529 N N . LYS A 1 74 ? 9.911 29.066 3.089 1.00 90.00 74 LYS A N 1
ATOM 530 C CA . LYS A 1 74 ? 11.018 29.647 2.318 1.00 90.00 74 LYS A CA 1
ATOM 531 C C . LYS A 1 74 ? 11.747 30.723 3.103 1.00 90.00 74 LYS A C 1
ATOM 533 O O . LYS A 1 74 ? 12.970 30.810 3.074 1.00 90.00 74 LYS A O 1
ATOM 538 N N . THR A 1 75 ? 10.977 31.570 3.770 1.00 91.31 75 THR A N 1
ATOM 539 C CA . THR A 1 75 ? 11.492 32.678 4.563 1.00 91.31 75 THR A CA 1
ATOM 540 C C . THR A 1 75 ? 10.596 32.827 5.772 1.00 91.31 75 THR A C 1
ATOM 542 O O . THR A 1 75 ? 9.381 32.931 5.633 1.00 91.31 75 THR A O 1
ATOM 545 N N . GLY A 1 76 ? 11.181 32.800 6.961 1.00 93.50 76 GLY A N 1
ATOM 546 C CA . GLY A 1 76 ? 10.451 32.977 8.203 1.00 93.50 76 GLY A CA 1
ATOM 547 C C . GLY A 1 76 ? 11.223 33.885 9.140 1.00 93.50 76 GLY A C 1
ATOM 548 O O . GLY A 1 76 ? 12.447 33.786 9.230 1.00 93.50 76 GLY A O 1
ATOM 549 N N . SER A 1 77 ? 10.507 34.761 9.832 1.00 94.56 77 SER A N 1
ATOM 550 C CA . SER A 1 77 ? 11.064 35.641 10.849 1.00 94.56 77 SER A CA 1
ATOM 551 C C . SER A 1 77 ? 10.196 35.652 12.098 1.00 94.56 77 SER A C 1
ATOM 553 O O . SER A 1 77 ? 8.967 35.694 11.997 1.00 94.56 77 SER A O 1
ATOM 555 N N . PHE A 1 78 ? 10.841 35.669 13.257 1.00 93.88 78 PHE A N 1
ATOM 556 C CA . PHE A 1 78 ? 10.198 35.796 14.552 1.00 93.88 78 PHE A CA 1
ATOM 557 C C . PHE A 1 78 ? 10.963 36.770 15.449 1.00 93.88 78 PHE A C 1
ATOM 559 O O . PHE A 1 78 ? 12.170 36.634 15.644 1.00 93.88 78 PHE A O 1
ATOM 566 N N . ASP A 1 79 ? 10.243 37.736 16.007 1.00 90.44 79 ASP A N 1
ATOM 567 C CA . ASP A 1 79 ? 10.753 38.663 17.010 1.00 90.44 79 ASP A CA 1
ATOM 568 C C . ASP A 1 79 ? 10.360 38.168 18.407 1.00 90.44 79 ASP A C 1
ATOM 570 O O . ASP A 1 79 ? 9.184 38.145 18.769 1.00 90.44 79 ASP A O 1
ATOM 574 N N . ALA A 1 80 ? 11.355 37.780 19.206 1.00 84.12 80 ALA A N 1
ATOM 575 C CA . ALA A 1 80 ? 11.137 37.244 20.547 1.00 84.12 80 ALA A CA 1
ATOM 576 C C . ALA A 1 80 ? 10.655 38.282 21.575 1.00 84.12 80 ALA A C 1
ATOM 578 O O . ALA A 1 80 ? 10.126 37.890 22.613 1.00 84.12 80 ALA A O 1
ATOM 579 N N . GLN A 1 81 ? 10.828 39.581 21.316 1.00 84.56 81 GLN A N 1
ATOM 580 C CA . GLN A 1 81 ? 10.356 40.648 22.201 1.00 84.56 81 GLN A CA 1
ATOM 581 C C . GLN A 1 81 ? 8.886 40.970 21.946 1.00 84.56 81 GLN A C 1
ATOM 583 O O . GLN A 1 81 ? 8.116 41.135 22.889 1.00 84.56 81 GLN A O 1
ATOM 588 N N . THR A 1 82 ? 8.499 41.065 20.673 1.00 87.44 82 THR A N 1
ATOM 589 C CA . THR A 1 82 ? 7.142 41.478 20.279 1.00 87.44 82 THR A CA 1
ATOM 590 C C . THR A 1 82 ? 6.212 40.302 19.983 1.00 87.44 82 THR A C 1
ATOM 592 O O . THR A 1 82 ? 4.995 40.474 19.928 1.00 87.44 82 THR A O 1
ATOM 595 N N . GLY A 1 83 ? 6.761 39.103 19.784 1.00 87.75 83 GLY A N 1
ATOM 596 C CA . GLY A 1 83 ? 6.028 37.928 19.319 1.00 87.75 83 GLY A CA 1
ATOM 597 C C . GLY A 1 83 ? 5.665 37.989 17.833 1.00 87.75 83 GLY A C 1
ATOM 598 O O . GLY A 1 83 ? 4.929 37.123 17.358 1.00 87.75 83 GLY A O 1
ATOM 599 N N . ALA A 1 84 ? 6.130 38.998 17.088 1.00 93.94 84 ALA A N 1
ATOM 600 C CA . ALA A 1 84 ? 5.791 39.161 15.680 1.00 93.94 84 ALA A CA 1
ATOM 601 C C . ALA A 1 84 ? 6.325 37.982 14.855 1.00 93.94 84 ALA A C 1
ATOM 603 O O . ALA A 1 84 ? 7.514 37.670 14.893 1.00 93.94 84 ALA A O 1
ATOM 604 N N . LEU A 1 85 ? 5.440 37.342 14.093 1.00 94.88 85 LEU A N 1
ATOM 605 C CA . LEU A 1 85 ? 5.713 36.175 13.264 1.00 94.88 85 LEU A CA 1
ATOM 606 C C . LEU A 1 85 ? 5.357 36.482 11.809 1.00 94.88 85 LEU A C 1
ATOM 608 O O . LEU A 1 85 ? 4.222 36.854 11.504 1.00 94.88 85 LEU A O 1
ATOM 612 N N . LYS A 1 86 ? 6.305 36.254 10.900 1.00 95.88 86 LYS A N 1
ATOM 613 C CA . LYS A 1 86 ? 6.065 36.282 9.455 1.00 95.88 86 LYS A CA 1
ATOM 614 C C . LYS A 1 86 ? 6.622 35.021 8.810 1.00 95.88 86 LYS A C 1
ATOM 616 O O . LYS A 1 86 ? 7.800 34.735 8.990 1.00 95.88 86 LYS A O 1
ATOM 621 N N . LEU A 1 87 ? 5.810 34.294 8.043 1.00 94.31 87 LEU A N 1
ATOM 622 C CA . LEU A 1 87 ? 6.217 33.077 7.329 1.00 94.31 87 LEU A CA 1
ATOM 623 C C . LEU A 1 87 ? 5.777 33.138 5.865 1.00 94.31 87 LEU A C 1
ATOM 625 O O . LEU A 1 87 ? 4.608 33.370 5.572 1.00 94.31 87 LEU A O 1
ATOM 629 N N . GLU A 1 88 ? 6.698 32.869 4.950 1.00 91.50 88 GLU A N 1
ATOM 630 C CA . GLU A 1 88 ? 6.449 32.739 3.516 1.00 91.50 88 GLU A CA 1
ATOM 631 C C . GLU A 1 88 ? 6.551 31.263 3.124 1.00 91.50 88 GLU A C 1
ATOM 633 O O . GLU A 1 88 ? 7.597 30.628 3.295 1.00 91.50 88 GLU A O 1
ATOM 638 N N . VAL A 1 89 ? 5.451 30.696 2.630 1.00 88.06 89 VAL A N 1
ATOM 639 C CA . VAL A 1 89 ? 5.263 29.246 2.498 1.00 88.06 89 VAL A CA 1
ATOM 640 C C . VAL A 1 89 ? 5.054 28.841 1.039 1.00 88.06 89 VAL A C 1
ATOM 642 O O . VAL A 1 89 ? 4.192 29.370 0.333 1.00 88.06 89 VAL A O 1
ATOM 645 N N . GLY A 1 90 ? 5.812 27.830 0.604 1.00 78.12 90 GLY A N 1
ATOM 646 C CA . GLY A 1 90 ? 5.649 27.165 -0.689 1.00 78.12 90 GLY A CA 1
ATOM 647 C C . GLY A 1 90 ? 5.987 28.024 -1.916 1.00 78.12 90 GLY A C 1
ATOM 648 O O . GLY A 1 90 ? 6.508 29.136 -1.834 1.00 78.12 90 GLY A O 1
ATOM 649 N N . THR A 1 91 ? 5.726 27.487 -3.109 1.00 61.97 91 THR A N 1
ATOM 650 C CA . THR A 1 91 ? 5.898 28.184 -4.403 1.00 61.97 91 THR A CA 1
ATOM 651 C C . THR A 1 91 ? 4.744 29.119 -4.758 1.00 61.97 91 THR A C 1
ATOM 653 O O . THR A 1 91 ? 4.894 29.941 -5.654 1.00 61.97 91 THR A O 1
ATOM 656 N N . VAL A 1 92 ? 3.635 29.024 -4.023 1.00 58.69 92 VAL A N 1
ATOM 657 C CA . VAL A 1 92 ? 2.361 29.726 -4.249 1.00 58.69 92 VAL A CA 1
ATOM 658 C C . VAL A 1 92 ? 2.222 31.044 -3.463 1.00 58.69 92 VAL A C 1
ATOM 660 O O . VAL A 1 92 ? 1.160 31.652 -3.479 1.00 58.69 92 VAL A O 1
ATOM 663 N N . ASN A 1 93 ? 3.301 31.525 -2.830 1.00 72.12 93 ASN A N 1
ATOM 664 C CA . ASN A 1 93 ? 3.382 32.814 -2.121 1.00 72.12 93 ASN A CA 1
ATOM 665 C C . ASN A 1 93 ? 2.305 33.015 -1.039 1.00 72.12 93 ASN A C 1
ATOM 667 O O . ASN A 1 93 ? 1.723 34.095 -0.936 1.00 72.12 93 ASN A O 1
ATOM 671 N N . PHE A 1 94 ? 2.050 31.994 -0.215 1.00 85.75 94 PHE A N 1
ATOM 672 C CA . PHE A 1 94 ? 1.263 32.205 0.998 1.00 85.75 94 PHE A CA 1
ATOM 673 C C . PHE A 1 94 ? 2.115 32.928 2.039 1.00 85.75 94 PHE A C 1
ATOM 675 O O . PHE A 1 94 ? 3.199 32.454 2.386 1.00 85.75 94 PHE A O 1
ATOM 682 N N . VAL A 1 95 ? 1.625 34.060 2.541 1.00 91.06 95 VAL A N 1
ATOM 683 C CA . VAL A 1 95 ? 2.304 34.869 3.558 1.00 91.06 95 VAL A CA 1
ATOM 684 C C . VAL A 1 95 ? 1.458 34.884 4.821 1.00 91.06 95 VAL A C 1
ATOM 686 O O . VAL A 1 95 ? 0.367 35.448 4.837 1.00 91.06 95 VAL A O 1
ATOM 689 N N . PHE A 1 96 ? 1.965 34.269 5.882 1.00 93.12 96 PHE A N 1
ATOM 690 C CA . PHE A 1 96 ? 1.388 34.325 7.219 1.00 93.12 96 PHE A CA 1
ATOM 691 C C . PHE A 1 96 ? 2.015 35.502 7.956 1.00 93.12 96 PHE A C 1
ATOM 693 O O . PHE A 1 96 ? 3.239 35.604 8.018 1.00 93.12 96 PHE A O 1
ATOM 700 N N . MET A 1 97 ? 1.190 36.376 8.519 1.00 93.12 97 MET A N 1
ATOM 701 C CA . MET A 1 97 ? 1.608 37.494 9.361 1.00 93.12 97 MET A CA 1
ATOM 702 C C . MET A 1 97 ? 0.757 37.500 10.617 1.00 93.12 97 MET A C 1
ATOM 704 O O . MET A 1 97 ? -0.466 37.583 10.534 1.00 93.12 97 MET A O 1
ATOM 708 N N . GLY A 1 98 ? 1.378 37.415 11.782 1.00 93.69 98 GLY A N 1
ATOM 709 C CA . GLY A 1 98 ? 0.639 37.354 13.030 1.00 93.69 98 GLY A CA 1
ATOM 710 C C . GLY A 1 98 ? 1.513 37.551 14.248 1.00 93.69 98 GLY A C 1
ATOM 711 O O . GLY A 1 98 ? 2.681 37.920 14.144 1.00 93.69 98 GLY A O 1
ATOM 712 N N . THR A 1 99 ? 0.932 37.265 15.402 1.00 93.81 99 THR A N 1
ATOM 713 C CA . THR A 1 99 ? 1.615 37.366 16.687 1.00 93.81 99 THR A CA 1
ATOM 714 C C . THR A 1 99 ? 1.542 36.016 17.379 1.00 93.81 99 THR A C 1
ATOM 716 O O . THR A 1 99 ? 0.453 35.459 17.524 1.00 93.81 99 THR A O 1
ATOM 719 N N . ALA A 1 100 ? 2.695 35.492 17.790 1.00 90.31 100 ALA A N 1
ATOM 720 C CA . ALA A 1 100 ? 2.836 34.270 18.566 1.00 90.31 100 ALA A CA 1
ATOM 721 C C . ALA A 1 100 ? 3.259 34.616 20.000 1.00 90.31 100 ALA A C 1
ATOM 723 O O . ALA A 1 100 ? 4.363 35.104 20.233 1.00 90.31 100 ALA A O 1
ATOM 724 N N . VAL A 1 101 ? 2.376 34.358 20.964 1.00 85.19 101 VAL A N 1
ATOM 725 C CA . VAL A 1 101 ? 2.589 34.644 22.390 1.00 85.19 101 VAL A CA 1
ATOM 726 C C . VAL A 1 101 ? 2.050 33.481 23.211 1.00 85.19 101 VAL A C 1
ATOM 728 O O . VAL A 1 101 ? 0.960 32.979 22.944 1.00 85.19 101 VAL A O 1
ATOM 731 N N . SER A 1 102 ? 2.813 33.039 24.213 1.00 79.75 102 SER A N 1
ATOM 732 C CA . SER A 1 102 ? 2.369 32.035 25.195 1.00 79.75 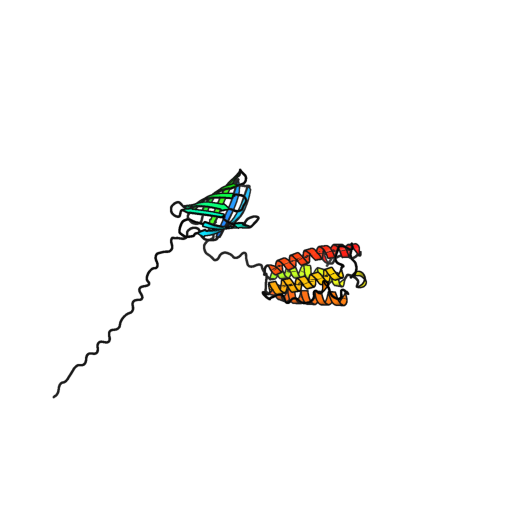102 SER A CA 1
ATOM 733 C C . SER A 1 102 ? 1.769 30.765 24.571 1.00 79.75 102 SER A C 1
ATOM 735 O O . SER A 1 102 ? 0.743 30.260 25.019 1.00 79.75 102 SER A O 1
ATOM 737 N N . GLY A 1 103 ? 2.389 30.260 23.499 1.00 83.69 103 GLY A N 1
ATOM 738 C CA . GLY A 1 103 ? 1.940 29.040 22.823 1.00 83.69 103 GLY A CA 1
ATOM 739 C C . GLY A 1 103 ? 0.666 29.195 21.987 1.00 83.69 103 GLY A C 1
ATOM 740 O O . GLY A 1 103 ? 0.102 28.194 21.569 1.00 83.69 103 GLY A O 1
ATOM 741 N N . THR A 1 104 ? 0.212 30.415 21.704 1.00 88.50 104 THR A N 1
ATOM 742 C CA . THR A 1 104 ? -0.874 30.687 20.750 1.00 88.50 104 THR A CA 1
ATOM 743 C C . THR A 1 104 ? -0.374 31.644 19.677 1.00 88.50 104 THR A C 1
ATOM 745 O O . THR A 1 104 ? 0.354 32.584 19.984 1.00 88.50 104 THR A O 1
ATOM 748 N N . ALA A 1 105 ? -0.748 31.417 18.420 1.00 93.12 105 ALA A N 1
ATOM 749 C CA . ALA A 1 105 ? -0.453 32.319 17.322 1.00 93.12 105 ALA A CA 1
ATOM 750 C C . ALA A 1 105 ? -1.705 32.578 16.492 1.00 93.12 105 ALA A C 1
ATOM 752 O O . ALA A 1 105 ? -2.413 31.652 16.096 1.00 93.12 105 ALA A O 1
ATOM 753 N N . THR A 1 106 ? -1.973 33.848 16.221 1.00 92.75 106 THR A N 1
ATOM 754 C CA . THR A 1 106 ? -3.100 34.281 15.389 1.00 92.75 106 THR A CA 1
ATOM 755 C C . THR A 1 106 ? -2.641 35.368 14.439 1.00 92.75 106 THR A C 1
ATOM 757 O O . THR A 1 106 ? -1.670 36.076 14.717 1.00 92.75 106 THR A O 1
ATOM 760 N N . GLY A 1 107 ? -3.319 35.500 13.307 1.00 93.50 107 GLY A N 1
ATOM 761 C CA . GLY A 1 107 ? -2.972 36.530 12.346 1.00 93.50 107 GLY A CA 1
ATOM 762 C C . GLY A 1 107 ? -3.676 36.375 11.016 1.00 93.50 107 GLY A C 1
ATOM 763 O O . GLY A 1 107 ? -4.673 35.663 10.889 1.00 93.50 107 GLY A O 1
ATOM 764 N N . GLN A 1 108 ? -3.136 37.058 10.019 1.00 93.31 108 GLN A N 1
ATOM 765 C CA . GLN A 1 108 ? -3.608 37.031 8.648 1.00 93.31 108 GLN A CA 1
ATOM 766 C C . GLN A 1 108 ? -2.781 36.064 7.807 1.00 93.31 108 GLN A C 1
ATOM 768 O O . GLN A 1 108 ? -1.578 35.896 8.009 1.00 93.31 108 GLN A O 1
ATOM 773 N N . VAL A 1 109 ? -3.441 35.441 6.839 1.00 90.25 109 VAL A N 1
ATOM 774 C CA . VAL A 1 109 ? -2.793 34.710 5.755 1.00 90.25 109 VAL A CA 1
ATOM 775 C C . VAL A 1 109 ? -3.193 35.362 4.441 1.00 90.25 109 VAL A C 1
ATOM 777 O O . VAL A 1 109 ? -4.377 35.540 4.170 1.00 90.25 109 VAL A O 1
ATOM 780 N N . MET A 1 110 ? -2.208 35.734 3.633 1.00 87.44 110 MET A N 1
ATOM 781 C CA . MET A 1 110 ? -2.425 36.254 2.286 1.00 87.44 110 MET A CA 1
ATOM 782 C C . MET A 1 110 ? -2.020 35.195 1.271 1.00 87.44 110 MET A C 1
ATOM 784 O O . MET A 1 110 ? -0.927 34.639 1.370 1.00 87.44 110 MET A O 1
ATOM 788 N N . GLY A 1 111 ? -2.861 34.934 0.278 1.00 80.62 111 GLY A N 1
ATOM 789 C CA . GLY A 1 111 ? -2.537 34.044 -0.833 1.00 80.62 111 GLY A CA 1
ATOM 790 C C . GLY A 1 111 ? -3.513 34.232 -1.984 1.00 80.62 111 GLY A C 1
ATOM 791 O O . GLY A 1 111 ? -4.689 34.481 -1.760 1.00 80.62 111 GLY A O 1
ATOM 792 N N . ASN A 1 112 ? -3.034 34.148 -3.228 1.00 69.38 112 ASN A N 1
ATOM 793 C CA . ASN A 1 112 ? -3.877 34.233 -4.432 1.00 69.38 112 ASN A CA 1
ATOM 794 C C . ASN A 1 112 ? -4.853 35.436 -4.470 1.00 69.38 112 ASN A C 1
ATOM 796 O O . ASN A 1 112 ? -5.957 35.314 -4.988 1.00 69.38 112 ASN A O 1
ATOM 800 N N . LYS A 1 113 ? -4.419 36.609 -3.976 1.00 72.88 113 LYS A N 1
ATOM 801 C CA . LYS A 1 113 ? -5.206 37.862 -3.847 1.00 72.88 113 LYS A CA 1
ATOM 802 C C . LYS A 1 113 ? -6.325 37.844 -2.798 1.00 72.88 113 LYS A C 1
ATOM 804 O O . LYS A 1 113 ? -7.075 38.812 -2.709 1.00 72.88 113 LYS A O 1
ATOM 809 N N . GLU A 1 114 ? -6.411 36.799 -1.990 1.00 79.88 114 GLU A N 1
ATOM 810 C CA . GLU A 1 114 ? -7.344 36.707 -0.874 1.00 79.88 114 GLU A CA 1
ATOM 811 C C . GLU A 1 114 ? -6.597 36.833 0.455 1.00 79.88 114 GLU A C 1
ATOM 813 O O . GLU A 1 114 ? -5.448 36.396 0.595 1.00 79.88 114 GLU A O 1
ATOM 818 N N . THR A 1 115 ? -7.270 37.432 1.435 1.00 87.56 115 THR A N 1
ATOM 819 C CA . THR A 1 115 ? -6.778 37.554 2.807 1.00 87.56 115 THR A CA 1
ATOM 820 C C . THR A 1 115 ? -7.729 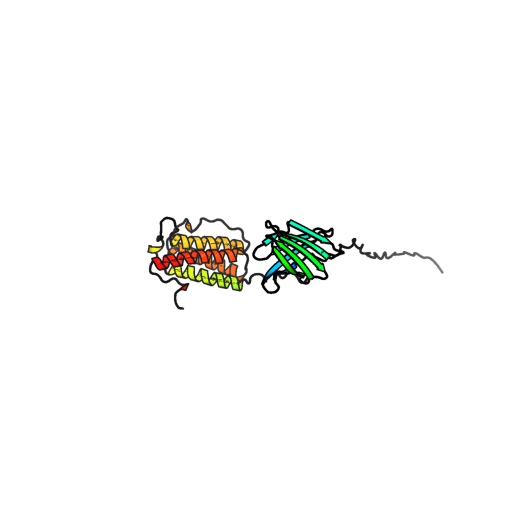36.804 3.726 1.00 87.56 115 THR A C 1
ATOM 822 O O . THR A 1 115 ? -8.913 37.126 3.801 1.00 87.56 115 THR A O 1
ATOM 825 N N . GLY A 1 116 ? -7.203 35.806 4.426 1.00 89.50 116 GLY A N 1
ATOM 826 C CA . GLY A 1 116 ? -7.898 35.070 5.475 1.00 89.50 116 GLY A CA 1
ATOM 827 C C . GLY A 1 116 ? -7.242 35.275 6.835 1.00 89.50 116 GLY A C 1
ATOM 828 O O . GLY A 1 116 ? -6.263 36.011 6.974 1.00 89.50 116 GLY A O 1
ATOM 829 N N . THR A 1 117 ? -7.753 34.579 7.843 1.00 93.50 117 THR A N 1
ATOM 830 C CA . THR A 1 117 ? -7.154 34.533 9.180 1.00 93.50 117 THR A CA 1
ATOM 831 C C . THR A 1 117 ? -6.699 33.126 9.518 1.00 93.50 117 THR A C 1
ATOM 833 O O . THR A 1 117 ? -7.337 32.144 9.134 1.00 93.50 117 THR A O 1
ATOM 836 N N . PHE A 1 118 ? -5.620 33.014 10.285 1.00 93.06 118 PHE A N 1
ATOM 837 C CA . PHE A 1 118 ? -5.193 31.761 10.893 1.00 93.06 118 PHE A CA 1
ATOM 838 C C . PHE A 1 118 ? -5.221 31.876 12.415 1.00 93.06 118 PHE A C 1
ATOM 840 O O . PHE A 1 118 ? -5.010 32.951 12.984 1.00 93.06 118 PHE A O 1
ATOM 847 N N . ARG A 1 119 ? -5.432 30.740 13.069 1.00 93.75 119 ARG A N 1
ATOM 848 C CA . ARG A 1 119 ? -5.192 30.556 14.500 1.00 93.75 119 ARG A CA 1
ATOM 849 C C . ARG A 1 119 ? -4.540 29.202 14.705 1.00 93.75 119 ARG A C 1
ATOM 851 O O . ARG A 1 119 ? -4.917 28.232 14.054 1.00 93.75 119 ARG A O 1
ATOM 858 N N . MET A 1 120 ? -3.549 29.142 15.577 1.00 93.44 120 MET A N 1
ATOM 859 C CA . MET A 1 120 ? -2.853 27.911 15.916 1.00 93.44 120 MET A CA 1
ATOM 860 C C . MET A 1 120 ? -2.358 27.944 17.354 1.00 93.44 120 MET A C 1
ATOM 862 O O . MET A 1 120 ? -2.063 29.003 17.908 1.00 93.44 120 MET A O 1
ATOM 866 N N . THR A 1 121 ? -2.233 26.769 17.945 1.00 92.19 121 THR A N 1
ATOM 867 C CA . THR A 1 121 ? -1.696 26.578 19.288 1.00 92.19 121 THR A CA 1
ATOM 868 C C . THR A 1 121 ? -0.495 25.653 19.227 1.00 92.19 121 THR A C 1
ATOM 870 O O . THR A 1 121 ? -0.511 24.633 18.530 1.00 92.19 121 THR A O 1
ATOM 873 N N . LYS A 1 122 ? 0.549 26.016 19.965 1.00 88.00 122 LYS A N 1
ATOM 874 C CA . LYS A 1 122 ? 1.720 25.190 20.206 1.00 88.00 122 LYS A CA 1
ATOM 875 C C . LYS A 1 122 ? 1.263 23.996 21.023 1.00 88.00 122 LYS A C 1
ATOM 877 O O . LYS A 1 122 ? 0.655 24.152 22.081 1.00 88.00 122 LYS A O 1
ATOM 882 N N . THR A 1 123 ? 1.542 22.806 20.522 1.00 81.75 123 THR A N 1
ATOM 883 C CA . THR A 1 123 ? 1.315 21.590 21.298 1.00 81.75 123 THR A CA 1
ATOM 884 C C . THR A 1 123 ? 2.292 21.632 22.474 1.00 81.75 123 THR A C 1
ATOM 886 O O . THR A 1 123 ? 3.464 21.967 22.274 1.00 81.75 123 THR A O 1
ATOM 889 N N . ALA A 1 124 ? 1.818 21.381 23.701 1.00 63.75 124 ALA A N 1
ATOM 890 C CA . ALA A 1 124 ? 2.710 21.258 24.853 1.00 63.75 124 ALA A CA 1
ATOM 891 C C . ALA A 1 124 ? 3.812 20.249 24.509 1.00 63.75 124 ALA A C 1
ATOM 893 O O . ALA A 1 124 ? 3.548 19.288 23.790 1.00 63.75 124 ALA A O 1
ATOM 894 N N . ALA A 1 125 ? 5.034 20.486 24.988 1.00 50.41 125 ALA A N 1
ATOM 895 C CA . ALA A 1 125 ? 6.174 19.603 24.759 1.00 50.41 125 ALA A CA 1
ATOM 896 C C . ALA A 1 125 ? 6.055 18.290 25.558 1.00 50.41 125 ALA A C 1
ATOM 898 O O . ALA A 1 125 ? 7.000 17.873 26.214 1.00 50.41 125 ALA A O 1
ATOM 899 N N . ASP A 1 126 ? 4.900 17.637 25.503 1.00 38.81 126 ASP A N 1
ATOM 900 C CA . ASP A 1 126 ? 4.869 16.189 25.488 1.00 38.81 126 ASP A CA 1
ATOM 901 C C . ASP A 1 126 ? 5.171 15.782 24.052 1.00 38.81 126 ASP A C 1
ATOM 903 O O . ASP A 1 126 ? 4.706 16.433 23.115 1.00 38.81 126 ASP A O 1
ATOM 907 N N . ALA A 1 127 ? 6.054 14.790 23.908 1.00 37.97 127 ALA A N 1
ATOM 908 C CA . ALA A 1 127 ? 6.554 14.249 22.651 1.00 37.97 127 ALA A CA 1
ATOM 909 C C . ALA A 1 127 ? 5.577 14.499 21.506 1.00 37.97 127 ALA A C 1
ATOM 911 O O . ALA A 1 127 ? 4.423 14.085 21.626 1.00 37.97 127 ALA A O 1
ATOM 912 N N . ALA A 1 128 ? 6.041 15.159 20.430 1.00 37.28 128 ALA A N 1
ATOM 913 C CA . ALA A 1 128 ? 5.323 15.202 19.162 1.00 37.28 128 ALA A CA 1
ATOM 914 C C . ALA A 1 128 ? 4.580 13.880 19.028 1.00 37.28 128 ALA A C 1
ATOM 916 O O . ALA A 1 128 ? 5.227 12.825 19.025 1.00 37.28 128 ALA A O 1
ATOM 917 N N . GLU A 1 129 ? 3.248 13.926 19.062 1.00 38.06 129 GLU A N 1
ATOM 918 C CA . GLU A 1 129 ? 2.460 12.735 18.832 1.00 38.06 129 GLU A CA 1
ATOM 919 C C . GLU A 1 129 ? 2.784 12.383 17.388 1.00 38.06 129 GLU A C 1
ATOM 921 O O . GLU A 1 129 ? 2.213 12.928 16.441 1.00 38.06 129 GLU A O 1
ATOM 926 N N . LYS A 1 130 ? 3.816 11.545 17.220 1.00 36.94 130 LYS A N 1
ATOM 927 C CA . LYS A 1 130 ? 4.077 10.797 16.007 1.00 36.94 130 LYS A CA 1
ATOM 928 C C . LYS A 1 130 ? 2.686 10.311 15.634 1.00 36.94 130 LYS A C 1
ATOM 930 O O . LYS A 1 130 ? 2.097 9.667 16.508 1.00 36.94 130 LYS A O 1
ATOM 935 N N . PRO A 1 131 ? 2.139 10.672 14.452 1.00 44.19 131 PRO A N 1
ATOM 936 C CA . PRO A 1 131 ? 0.797 10.239 14.073 1.00 44.19 131 PRO A CA 1
ATOM 937 C C . PRO A 1 131 ? 0.722 8.778 14.459 1.00 44.19 131 PRO A C 1
ATOM 939 O O . PRO A 1 131 ? 1.657 8.069 14.062 1.00 44.19 131 PRO A O 1
ATOM 942 N N . ALA A 1 132 ? -0.219 8.430 15.357 1.00 47.34 132 ALA A N 1
ATOM 943 C CA . ALA A 1 132 ? -0.212 7.169 16.098 1.00 47.34 132 ALA A CA 1
ATOM 944 C C . ALA A 1 132 ? 0.341 6.104 15.166 1.00 47.34 132 ALA A C 1
ATOM 946 O O . ALA A 1 132 ? -0.226 5.921 14.084 1.00 47.34 132 ALA A O 1
ATOM 947 N N . GLY A 1 133 ? 1.551 5.605 15.475 1.00 54.34 133 GLY A N 1
ATOM 948 C CA . GLY A 1 133 ? 2.332 4.840 14.505 1.00 54.34 133 GLY A CA 1
ATOM 949 C C . GLY A 1 133 ? 1.398 3.827 13.871 1.00 54.34 133 GLY A C 1
ATOM 950 O O . GLY A 1 133 ? 0.720 3.135 14.626 1.00 54.34 133 GLY A O 1
ATOM 951 N N . ALA A 1 134 ? 1.268 3.869 12.538 1.00 69.88 134 ALA A N 1
ATOM 952 C CA . ALA A 1 134 ? 0.196 3.167 11.843 1.00 69.88 134 ALA A CA 1
ATOM 953 C C . ALA A 1 134 ? 0.028 1.758 12.425 1.00 69.88 134 ALA A C 1
ATOM 955 O O . ALA A 1 134 ? 1.021 1.063 12.628 1.00 69.88 134 ALA A O 1
ATOM 956 N N . ASP A 1 135 ? -1.196 1.385 12.792 1.00 82.69 135 ASP A N 1
ATOM 957 C CA . ASP A 1 135 ? -1.422 0.146 13.530 1.00 82.69 135 ASP A CA 1
ATOM 958 C C . ASP A 1 135 ? -1.118 -1.056 12.615 1.00 82.69 135 ASP A C 1
ATOM 960 O O . ASP A 1 135 ? -1.793 -1.222 11.587 1.00 82.69 135 ASP A O 1
ATOM 964 N N . PRO A 1 136 ? -0.122 -1.906 12.948 1.00 87.00 136 PRO A N 1
ATOM 965 C CA . PRO A 1 136 ? 0.157 -3.117 12.186 1.00 87.00 136 PRO A CA 1
ATOM 966 C C . PRO A 1 136 ? -1.077 -4.010 12.033 1.00 87.00 136 PRO A C 1
ATOM 968 O O . PRO A 1 136 ? -1.246 -4.629 10.986 1.00 87.00 136 PRO A O 1
ATOM 971 N N . ALA A 1 137 ? -1.991 -4.030 13.010 1.00 88.69 137 ALA A N 1
ATOM 972 C CA . ALA A 1 137 ? -3.229 -4.799 12.917 1.00 88.69 137 ALA A CA 1
ATOM 973 C C . ALA A 1 137 ? -4.148 -4.284 11.798 1.00 88.69 137 ALA A C 1
ATOM 975 O O . ALA A 1 137 ? -4.687 -5.085 11.031 1.00 88.69 137 ALA A O 1
ATOM 976 N N . VAL A 1 138 ? -4.275 -2.962 11.640 1.00 88.12 138 VAL A N 1
ATOM 977 C CA . VAL A 1 138 ? -5.054 -2.345 10.551 1.00 88.12 138 VAL A CA 1
ATOM 978 C C . VAL A 1 138 ? -4.426 -2.661 9.195 1.00 88.12 138 VAL A C 1
ATOM 980 O O . VAL A 1 138 ? -5.124 -3.033 8.251 1.00 88.12 138 VAL A O 1
ATOM 983 N N . PHE A 1 139 ? -3.100 -2.577 9.092 1.00 93.00 139 PHE A N 1
ATOM 984 C CA . PHE A 1 139 ? -2.392 -2.907 7.854 1.00 93.00 139 PHE A CA 1
ATOM 985 C C . PHE A 1 139 ? -2.510 -4.396 7.514 1.00 93.00 139 PHE A C 1
ATOM 987 O O . PHE A 1 139 ? -2.753 -4.738 6.358 1.00 93.00 139 PHE A O 1
ATOM 994 N N . LYS A 1 140 ? -2.387 -5.281 8.509 1.00 93.94 140 LYS A N 1
ATOM 995 C CA . LYS A 1 140 ? -2.570 -6.727 8.344 1.00 93.94 140 LYS A CA 1
ATOM 996 C C . LYS A 1 140 ? -3.982 -7.059 7.882 1.00 93.94 140 LYS A C 1
ATOM 998 O O . LYS A 1 140 ? -4.135 -7.882 6.986 1.00 93.94 140 LYS A O 1
ATOM 1003 N N . MET A 1 141 ? -4.996 -6.406 8.447 1.00 92.12 141 MET A N 1
ATOM 1004 C CA . MET A 1 141 ? -6.387 -6.583 8.031 1.00 92.12 141 MET A CA 1
ATOM 1005 C C . MET A 1 141 ? -6.583 -6.168 6.568 1.00 92.12 141 MET A C 1
ATOM 1007 O O . MET A 1 141 ? -7.064 -6.971 5.771 1.00 92.12 141 MET A O 1
ATOM 1011 N N . GLY A 1 142 ? -6.137 -4.964 6.194 1.00 93.38 142 GLY A N 1
ATOM 1012 C CA . GLY A 1 142 ? -6.272 -4.462 4.824 1.00 93.38 142 GLY A CA 1
ATOM 1013 C C . GLY A 1 142 ? -5.490 -5.283 3.795 1.00 93.38 142 GLY A C 1
ATOM 1014 O O . GLY A 1 142 ? -5.988 -5.544 2.701 1.00 93.38 142 GLY A O 1
ATOM 1015 N N . PHE A 1 143 ? -4.282 -5.740 4.138 1.00 97.19 143 PHE A N 1
ATOM 1016 C CA . PHE A 1 143 ? -3.522 -6.648 3.280 1.00 97.19 143 PHE A CA 1
ATOM 1017 C C . PHE A 1 143 ? -4.200 -8.015 3.162 1.00 97.19 143 PHE A C 1
ATOM 1019 O O . PHE A 1 143 ? -4.366 -8.514 2.052 1.00 97.19 143 PHE A O 1
ATOM 1026 N N . GLY A 1 144 ? -4.614 -8.609 4.284 1.00 96.31 144 GLY A N 1
ATOM 1027 C CA . GLY A 1 144 ? -5.238 -9.930 4.320 1.00 96.31 144 GLY A CA 1
ATOM 1028 C C . GLY A 1 144 ? -6.527 -10.002 3.504 1.00 96.31 144 GLY A C 1
ATOM 1029 O O . GLY A 1 144 ? -6.754 -10.992 2.810 1.00 96.31 144 GLY A O 1
ATOM 1030 N N . GLU A 1 145 ? -7.335 -8.943 3.523 1.00 95.81 145 GLU A N 1
ATOM 1031 C CA . GLU A 1 145 ? -8.545 -8.839 2.707 1.00 95.81 145 GLU A CA 1
ATOM 1032 C C . GLU A 1 145 ? -8.221 -8.892 1.205 1.00 95.81 145 GLU A C 1
ATOM 1034 O O . GLU A 1 145 ? -8.650 -9.812 0.499 1.00 95.81 145 GLU A O 1
ATOM 1039 N N . VAL A 1 146 ? -7.406 -7.951 0.715 1.00 97.94 146 VAL A N 1
ATOM 1040 C CA . VAL A 1 146 ? -7.118 -7.851 -0.722 1.00 97.94 146 VAL A CA 1
ATOM 1041 C C . VAL A 1 146 ? -6.270 -9.022 -1.229 1.00 97.94 146 VAL A C 1
ATOM 1043 O O . VAL A 1 146 ? -6.554 -9.570 -2.297 1.00 97.94 146 VAL A O 1
ATOM 1046 N N . ALA A 1 147 ? -5.271 -9.473 -0.464 1.00 97.94 147 ALA A N 1
ATOM 1047 C CA . ALA A 1 147 ? -4.455 -10.635 -0.812 1.00 97.94 147 ALA A CA 1
ATOM 1048 C C . ALA A 1 147 ? -5.292 -11.922 -0.817 1.00 97.94 147 ALA A C 1
ATOM 1050 O O . ALA A 1 147 ? -5.129 -12.767 -1.700 1.00 97.94 147 ALA A O 1
ATOM 1051 N N . GLY A 1 148 ? -6.243 -12.045 0.115 1.00 97.75 148 GLY A N 1
ATOM 1052 C CA . GLY A 1 148 ? -7.205 -13.140 0.149 1.00 97.75 148 GLY A CA 1
ATOM 1053 C C . GLY A 1 148 ? -8.080 -13.184 -1.105 1.00 97.75 148 GLY A C 1
ATOM 1054 O O . GLY A 1 148 ? -8.272 -14.256 -1.684 1.00 97.75 148 GLY A O 1
ATOM 1055 N N . TRP A 1 149 ? -8.571 -12.037 -1.581 1.00 98.44 149 TRP A N 1
ATOM 1056 C CA . TRP A 1 149 ? -9.319 -11.978 -2.840 1.00 98.44 149 TRP A CA 1
ATOM 1057 C C . TRP A 1 149 ? -8.460 -12.316 -4.056 1.00 98.44 149 TRP A C 1
ATOM 1059 O O . TRP A 1 149 ? -8.906 -13.081 -4.908 1.00 98.44 149 TRP A O 1
ATOM 1069 N N . VAL A 1 150 ? -7.229 -11.808 -4.138 1.00 98.69 150 VAL A N 1
ATOM 1070 C CA . VAL A 1 150 ? -6.307 -12.151 -5.234 1.00 98.69 150 VAL A CA 1
ATOM 1071 C C . VAL A 1 150 ? -6.009 -13.653 -5.242 1.00 98.69 150 VAL A C 1
ATOM 1073 O O . VAL A 1 150 ? -6.096 -14.282 -6.297 1.00 98.69 150 VAL A O 1
ATOM 1076 N N . GLY A 1 151 ? -5.731 -14.251 -4.080 1.00 98.44 151 GLY A N 1
ATOM 1077 C CA . GLY A 1 151 ? -5.501 -15.691 -3.942 1.00 98.44 151 GLY A CA 1
ATOM 1078 C C . GLY A 1 151 ? -6.695 -16.523 -4.410 1.00 98.44 151 GLY A C 1
ATOM 1079 O O . GLY A 1 151 ? -6.540 -17.409 -5.249 1.00 98.44 151 GLY A O 1
ATOM 1080 N N . LYS A 1 152 ? -7.905 -16.181 -3.948 1.00 98.38 152 LYS A N 1
ATOM 1081 C CA . LYS A 1 152 ? -9.148 -16.837 -4.388 1.00 98.38 152 LYS A CA 1
ATOM 1082 C C . LYS A 1 152 ? -9.384 -16.676 -5.890 1.00 98.38 152 LYS A C 1
ATOM 1084 O O . LYS A 1 152 ? -9.778 -17.631 -6.548 1.00 98.38 152 LYS A O 1
ATOM 1089 N N . ALA A 1 153 ? -9.137 -15.493 -6.451 1.00 98.50 153 ALA A N 1
ATOM 1090 C CA . ALA A 1 153 ? -9.292 -15.251 -7.883 1.00 98.50 153 ALA A CA 1
ATOM 1091 C C . ALA A 1 153 ? -8.330 -16.114 -8.712 1.00 98.50 153 ALA A C 1
ATOM 1093 O O . ALA A 1 153 ? -8.745 -16.713 -9.703 1.00 98.50 153 ALA A O 1
ATOM 1094 N N . ALA A 1 154 ? -7.070 -16.222 -8.283 1.00 98.56 154 ALA A N 1
ATOM 1095 C CA . ALA A 1 154 ? -6.083 -17.085 -8.923 1.00 98.56 154 ALA A CA 1
ATOM 1096 C C . ALA A 1 154 ? -6.508 -18.568 -8.873 1.00 98.56 154 ALA A C 1
ATOM 1098 O O . ALA A 1 154 ? -6.415 -19.286 -9.867 1.00 98.56 154 ALA A O 1
ATOM 1099 N N . ASP A 1 155 ? -7.066 -19.025 -7.751 1.00 98.25 155 ASP A N 1
ATOM 1100 C CA . ASP A 1 155 ? -7.583 -20.390 -7.635 1.00 98.25 155 ASP A CA 1
ATOM 1101 C C . ASP A 1 155 ? -8.841 -20.628 -8.502 1.00 98.25 155 ASP A C 1
ATOM 1103 O O . ASP A 1 155 ? -8.976 -21.703 -9.092 1.00 98.25 155 ASP A O 1
ATOM 1107 N N . LEU A 1 156 ? -9.733 -19.642 -8.649 1.00 97.88 156 LEU A N 1
ATOM 1108 C CA . LEU A 1 156 ? -10.987 -19.769 -9.410 1.00 97.88 156 LEU A CA 1
ATOM 1109 C C . LEU A 1 156 ? -10.806 -19.747 -10.933 1.00 97.88 156 LEU A C 1
ATOM 1111 O O . LEU A 1 156 ? -11.556 -20.415 -11.644 1.00 97.88 156 LEU A O 1
ATOM 1115 N N . VAL A 1 157 ? -9.845 -18.986 -11.461 1.00 98.31 157 VAL A N 1
ATOM 1116 C CA . VAL A 1 157 ? -9.649 -18.894 -12.916 1.00 98.31 157 VAL A CA 1
ATOM 1117 C C . VAL A 1 157 ? -9.095 -20.225 -13.462 1.00 98.31 157 VAL A C 1
ATOM 1119 O O . VAL A 1 157 ? -8.095 -20.731 -12.939 1.00 98.31 157 VAL A O 1
ATOM 1122 N N . PRO A 1 158 ? -9.711 -20.834 -14.497 1.00 98.38 158 PRO A N 1
ATOM 1123 C CA . PRO A 1 158 ? -9.232 -22.091 -15.082 1.00 98.38 158 PRO A CA 1
ATOM 1124 C C . PRO A 1 158 ? -7.817 -21.975 -15.657 1.00 98.38 158 PRO A C 1
ATOM 1126 O O . PRO A 1 158 ? -7.416 -20.908 -16.128 1.00 98.38 158 PRO A O 1
ATOM 1129 N N . ALA A 1 159 ? -7.055 -23.071 -15.647 1.00 98.31 159 ALA A N 1
ATOM 1130 C CA . ALA A 1 159 ? -5.648 -23.064 -16.057 1.00 98.31 159 ALA A CA 1
ATOM 1131 C C . ALA A 1 159 ? -5.463 -22.605 -17.513 1.00 98.31 159 ALA A C 1
ATOM 1133 O O . ALA A 1 159 ? -4.544 -21.850 -17.826 1.00 98.31 159 ALA A O 1
ATOM 1134 N N . GLU A 1 160 ? -6.396 -22.968 -18.387 1.00 97.75 160 GLU A N 1
ATOM 1135 C CA . GLU A 1 160 ? -6.411 -22.638 -19.814 1.00 97.75 160 GLU A CA 1
ATOM 1136 C C . GLU A 1 160 ? -6.621 -21.136 -20.053 1.00 97.75 160 GLU A C 1
ATOM 1138 O O . GLU A 1 160 ? -6.351 -20.624 -21.138 1.00 97.75 160 GLU A O 1
ATOM 1143 N N . LYS A 1 161 ? -7.103 -20.404 -19.041 1.00 98.38 161 LYS A N 1
ATOM 1144 C CA . LYS A 1 161 ? -7.346 -18.960 -19.100 1.00 98.38 161 LYS A CA 1
ATOM 1145 C C . LYS A 1 161 ? -6.193 -18.130 -18.539 1.00 98.38 161 LYS A C 1
ATOM 1147 O O . LYS A 1 161 ? -6.255 -16.909 -18.617 1.00 98.38 161 LYS A O 1
ATOM 1152 N N . TYR A 1 162 ? -5.104 -18.733 -18.059 1.00 98.25 162 TYR A N 1
ATOM 1153 C CA . TYR A 1 162 ? -3.942 -17.969 -17.577 1.00 98.25 162 TYR A CA 1
ATOM 1154 C C . TYR A 1 162 ? -3.235 -17.172 -18.684 1.00 98.25 162 TYR A C 1
ATOM 1156 O O . TYR A 1 162 ? -2.628 -16.139 -18.409 1.00 98.25 162 TYR A O 1
ATOM 1164 N N . ALA A 1 163 ? -3.365 -17.593 -19.943 1.00 97.94 163 ALA A N 1
ATOM 1165 C CA . ALA A 1 163 ? -2.878 -16.836 -21.095 1.00 97.94 163 ALA A CA 1
ATOM 1166 C C . ALA A 1 163 ? -3.862 -15.752 -21.582 1.00 97.94 163 ALA A C 1
ATOM 1168 O O . ALA A 1 163 ? -3.515 -14.976 -22.470 1.00 97.94 163 ALA A O 1
ATOM 1169 N N . TYR A 1 164 ? -5.080 -15.676 -21.028 1.00 98.19 164 TYR A N 1
ATOM 1170 C CA . TYR A 1 164 ? -6.082 -14.698 -21.453 1.00 98.19 164 TYR A CA 1
ATOM 1171 C C . TYR A 1 164 ? -5.621 -13.266 -21.169 1.00 98.19 164 TYR A C 1
ATOM 1173 O O . TYR A 1 164 ? -5.136 -12.967 -20.075 1.00 98.19 164 TYR A O 1
ATOM 1181 N N . ARG A 1 165 ? -5.843 -12.377 -22.139 1.00 97.56 165 ARG A N 1
ATOM 1182 C CA . ARG A 1 165 ? -5.735 -10.922 -22.015 1.00 97.56 165 ARG A CA 1
ATOM 1183 C C . ARG A 1 165 ? -6.857 -10.268 -22.833 1.00 97.56 165 ARG A C 1
ATOM 1185 O O . ARG A 1 165 ? -7.135 -10.753 -23.928 1.00 97.56 165 ARG A O 1
ATOM 1192 N N . PRO A 1 166 ? -7.490 -9.188 -22.345 1.00 95.50 166 PRO A N 1
ATOM 1193 C CA . PRO A 1 166 ? -8.534 -8.481 -23.090 1.00 95.50 166 PRO A CA 1
ATOM 1194 C C . PRO A 1 166 ? -8.042 -7.864 -24.404 1.00 95.50 166 PRO A C 1
ATOM 1196 O O . PRO A 1 166 ? -8.773 -7.843 -25.387 1.00 95.50 166 PRO A O 1
ATOM 1199 N N . VAL A 1 167 ? -6.808 -7.351 -24.404 1.00 96.81 167 VAL A N 1
ATOM 1200 C CA . VAL A 1 167 ? -6.133 -6.756 -25.564 1.00 96.81 167 VAL A CA 1
ATOM 1201 C C . VAL A 1 167 ? -4.640 -7.075 -25.509 1.00 96.81 167 VAL A C 1
ATOM 1203 O O . VAL A 1 167 ? -4.101 -7.363 -24.441 1.00 96.81 167 VAL A O 1
ATOM 1206 N N . ASP A 1 168 ? -3.945 -6.996 -26.641 1.00 96.19 168 ASP A N 1
ATOM 1207 C CA . ASP A 1 168 ? -2.528 -7.377 -26.713 1.00 96.19 168 ASP A CA 1
ATOM 1208 C C . ASP A 1 168 ? -1.575 -6.434 -25.964 1.00 96.19 168 ASP A C 1
ATOM 1210 O O . ASP A 1 168 ? -0.438 -6.803 -25.677 1.00 96.19 168 ASP A O 1
ATOM 1214 N N . THR A 1 169 ? -2.044 -5.236 -25.608 1.00 96.88 169 THR A N 1
ATOM 1215 C CA . THR A 1 169 ? -1.268 -4.196 -24.918 1.00 96.88 169 THR A CA 1
ATOM 1216 C C . THR A 1 169 ? -1.262 -4.327 -23.395 1.00 96.88 169 THR A C 1
ATOM 1218 O O . THR A 1 169 ? -0.625 -3.522 -22.717 1.00 96.88 169 THR A O 1
ATOM 1221 N N . VAL A 1 170 ? -1.958 -5.322 -22.837 1.00 97.06 170 VAL A N 1
ATOM 1222 C CA . VAL A 1 170 ? -2.024 -5.558 -21.389 1.00 97.06 170 VAL A CA 1
ATOM 1223 C C . VAL A 1 170 ? -1.488 -6.939 -21.015 1.00 97.06 170 VAL A C 1
ATOM 1225 O O . VAL A 1 170 ? -1.386 -7.842 -21.848 1.00 97.06 170 VAL A O 1
ATOM 1228 N N . ARG A 1 171 ? -1.130 -7.090 -19.734 1.00 97.75 171 ARG A N 1
ATOM 1229 C CA . ARG A 1 171 ? -0.671 -8.359 -19.154 1.00 97.75 171 ARG A CA 1
ATOM 1230 C C . ARG A 1 171 ? -1.713 -9.464 -19.349 1.00 97.75 171 ARG A C 1
ATOM 1232 O O . ARG A 1 171 ? -2.911 -9.215 -19.274 1.00 97.75 171 ARG A O 1
ATOM 1239 N N . THR A 1 172 ? -1.265 -10.701 -19.531 1.00 98.31 172 THR A N 1
ATOM 1240 C CA . THR A 1 172 ? -2.151 -11.861 -19.373 1.00 98.31 172 THR A CA 1
ATOM 1241 C C . THR A 1 172 ? -2.583 -12.020 -17.917 1.00 98.31 172 THR A C 1
ATOM 1243 O O . THR A 1 172 ? -1.972 -11.459 -17.005 1.00 98.31 172 THR A O 1
ATOM 1246 N N . PHE A 1 173 ? -3.618 -12.825 -17.673 1.00 98.56 173 PHE A N 1
ATOM 1247 C CA . PHE A 1 173 ? -4.043 -13.148 -16.313 1.00 98.56 173 PHE A CA 1
ATOM 1248 C C . PHE A 1 173 ? -2.894 -13.734 -15.475 1.00 98.56 173 PHE A C 1
ATOM 1250 O O .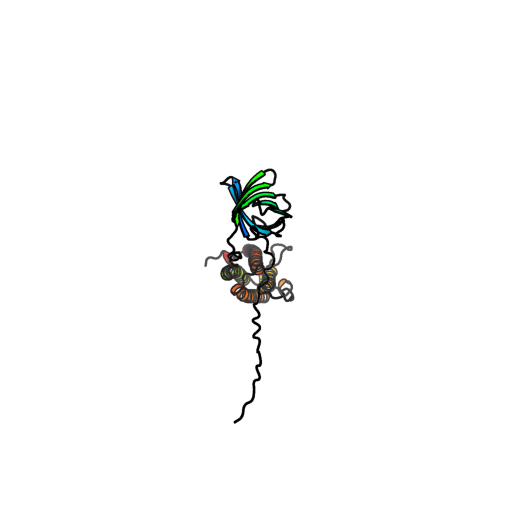 PHE A 1 173 ? -2.636 -13.270 -14.367 1.00 98.56 173 PHE A O 1
ATOM 1257 N N . GLY A 1 174 ? -2.143 -14.692 -16.027 1.00 98.38 174 GLY A N 1
ATOM 1258 C CA . GLY A 1 174 ? -0.979 -15.280 -15.365 1.00 98.38 174 GLY A CA 1
ATOM 1259 C C . GLY A 1 174 ? 0.114 -14.252 -15.068 1.00 98.38 174 GLY A C 1
ATOM 1260 O O . GLY A 1 174 ? 0.679 -14.268 -13.978 1.00 98.38 174 GLY A O 1
ATOM 1261 N N . GLN A 1 175 ? 0.362 -13.309 -15.984 1.00 98.50 175 GLN A N 1
ATOM 1262 C CA . GLN A 1 175 ? 1.304 -12.209 -15.750 1.00 98.50 175 GLN A CA 1
ATOM 1263 C C . GLN A 1 175 ? 0.831 -11.261 -14.648 1.00 98.50 175 GLN A C 1
ATOM 1265 O O . GLN A 1 175 ? 1.650 -10.834 -13.846 1.00 98.50 175 GLN A O 1
ATOM 1270 N N . LEU A 1 176 ? -0.465 -10.938 -14.570 1.00 98.19 176 LEU A N 1
ATOM 1271 C CA . LEU A 1 176 ? -1.003 -10.105 -13.487 1.00 98.19 176 LEU A CA 1
ATOM 1272 C C . LEU A 1 176 ? -0.791 -10.759 -12.120 1.00 98.19 176 LEU A C 1
ATOM 1274 O O . LEU A 1 176 ? -0.317 -10.102 -11.198 1.00 98.19 176 LEU A O 1
ATOM 1278 N N . VAL A 1 177 ? -1.101 -12.050 -11.992 1.00 98.69 177 VAL A N 1
ATOM 1279 C CA . VAL A 1 177 ? -0.929 -12.766 -10.721 1.00 98.69 177 VAL A CA 1
ATOM 1280 C C . VAL A 1 177 ? 0.553 -12.878 -10.344 1.00 98.69 177 VAL A C 1
ATOM 1282 O O . VAL A 1 177 ? 0.916 -12.630 -9.195 1.00 98.69 177 VAL A O 1
ATOM 1285 N N . ALA A 1 178 ? 1.419 -13.191 -11.309 1.00 98.25 178 ALA A N 1
ATOM 1286 C CA . ALA A 1 178 ? 2.863 -13.242 -11.098 1.00 98.25 178 ALA A CA 1
ATOM 1287 C C . ALA A 1 178 ? 3.443 -11.877 -10.686 1.00 98.25 178 ALA A C 1
ATOM 1289 O O . ALA A 1 178 ? 4.229 -11.801 -9.745 1.00 98.25 178 ALA A O 1
ATOM 1290 N N . HIS A 1 179 ? 2.987 -10.796 -11.322 1.00 98.25 179 HIS A N 1
ATOM 1291 C CA . HIS A 1 179 ? 3.394 -9.429 -11.006 1.00 98.25 179 HIS A CA 1
ATOM 1292 C C . HIS A 1 179 ? 3.037 -9.026 -9.568 1.00 98.25 179 HIS A C 1
ATOM 1294 O O . HIS A 1 179 ? 3.828 -8.379 -8.883 1.00 98.25 179 HIS A O 1
ATOM 1300 N N . ILE A 1 180 ? 1.863 -9.436 -9.078 1.00 98.44 180 ILE A N 1
ATOM 1301 C CA . ILE A 1 180 ? 1.473 -9.204 -7.682 1.00 98.44 180 ILE A CA 1
ATOM 1302 C C . ILE A 1 180 ? 2.420 -9.947 -6.727 1.00 98.44 180 ILE A C 1
ATOM 1304 O O . ILE A 1 180 ? 2.849 -9.362 -5.733 1.00 98.44 180 ILE A O 1
ATOM 1308 N N . ALA A 1 181 ? 2.802 -11.189 -7.043 1.00 97.38 181 ALA A N 1
ATOM 1309 C CA . ALA A 1 181 ? 3.759 -11.946 -6.233 1.00 97.38 181 ALA A CA 1
ATOM 1310 C C . ALA A 1 181 ? 5.148 -11.276 -6.190 1.00 97.38 181 ALA A C 1
ATOM 1312 O O . ALA A 1 181 ? 5.756 -11.168 -5.122 1.00 97.38 181 ALA A O 1
ATOM 1313 N N . ASP A 1 182 ? 5.629 -10.763 -7.327 1.00 94.88 182 ASP A N 1
ATOM 1314 C CA . ASP A 1 182 ? 6.874 -9.987 -7.402 1.00 94.88 182 ASP A CA 1
ATOM 1315 C C . ASP A 1 182 ? 6.793 -8.709 -6.544 1.00 94.88 182 ASP A C 1
ATOM 1317 O O . ASP A 1 182 ? 7.715 -8.397 -5.782 1.00 94.88 182 ASP A O 1
ATOM 1321 N N . ALA A 1 183 ? 5.662 -7.997 -6.599 1.00 95.44 183 ALA A N 1
ATOM 1322 C CA . ALA A 1 183 ? 5.429 -6.797 -5.801 1.00 95.44 183 ALA A CA 1
ATOM 1323 C C . ALA A 1 183 ? 5.407 -7.090 -4.293 1.00 95.44 183 ALA A C 1
ATOM 1325 O O . ALA A 1 183 ? 6.031 -6.360 -3.521 1.00 95.44 183 ALA A O 1
ATOM 1326 N N . HIS A 1 184 ? 4.760 -8.175 -3.864 1.00 96.69 184 HIS A N 1
ATOM 1327 C CA . HIS A 1 184 ? 4.779 -8.622 -2.469 1.00 96.69 184 HIS A CA 1
ATOM 1328 C C . HIS A 1 184 ? 6.210 -8.846 -1.970 1.00 96.69 184 HIS A C 1
ATOM 1330 O O . HIS A 1 184 ? 6.602 -8.286 -0.943 1.00 96.69 184 HIS A O 1
ATOM 1336 N N . ASN A 1 185 ? 7.024 -9.577 -2.736 1.00 92.38 185 ASN A N 1
ATOM 1337 C CA . ASN A 1 185 ? 8.425 -9.821 -2.390 1.00 92.38 185 ASN A CA 1
ATOM 1338 C C . ASN A 1 185 ? 9.219 -8.510 -2.250 1.00 92.38 185 ASN A C 1
ATOM 1340 O O . ASN A 1 185 ? 9.988 -8.351 -1.300 1.00 92.38 185 ASN A O 1
ATOM 1344 N N . TYR A 1 186 ? 9.002 -7.549 -3.152 1.00 92.12 186 TYR A N 1
ATOM 1345 C CA . TYR A 1 186 ? 9.651 -6.238 -3.104 1.00 92.12 186 TYR A CA 1
ATOM 1346 C C . TYR A 1 186 ? 9.220 -5.418 -1.879 1.00 92.12 186 TYR A C 1
ATOM 1348 O O . TYR A 1 186 ? 10.055 -4.993 -1.070 1.00 92.12 186 TYR A O 1
ATOM 1356 N N . TYR A 1 187 ? 7.918 -5.175 -1.725 1.00 94.38 187 TYR A N 1
ATOM 1357 C CA . TYR A 1 187 ? 7.420 -4.253 -0.711 1.00 94.38 187 TYR A CA 1
ATOM 1358 C C . TYR A 1 187 ? 7.523 -4.820 0.702 1.00 94.38 187 TYR A C 1
ATOM 1360 O O . TYR A 1 187 ? 7.853 -4.065 1.616 1.00 94.38 187 TYR A O 1
ATOM 1368 N N . CYS A 1 188 ? 7.298 -6.120 0.904 1.00 94.50 188 CYS A N 1
ATOM 1369 C CA . CYS A 1 188 ? 7.390 -6.728 2.232 1.00 94.50 188 CYS A CA 1
ATOM 1370 C C . CYS A 1 188 ? 8.844 -6.869 2.695 1.00 94.50 188 CYS A C 1
ATOM 1372 O O . CYS A 1 188 ? 9.123 -6.637 3.870 1.00 94.50 188 CYS A O 1
ATOM 1374 N N . ALA A 1 189 ? 9.804 -7.111 1.791 1.00 89.56 189 ALA A N 1
ATOM 1375 C CA . ALA A 1 189 ? 11.224 -7.016 2.139 1.00 89.56 189 ALA A CA 1
ATOM 1376 C C . ALA A 1 189 ? 11.591 -5.596 2.606 1.00 89.56 189 ALA A C 1
ATOM 1378 O O . ALA A 1 189 ? 12.180 -5.429 3.676 1.00 89.56 189 ALA A O 1
ATOM 1379 N N . ARG A 1 190 ? 11.163 -4.565 1.863 1.00 88.00 190 ARG A N 1
ATOM 1380 C CA . ARG A 1 190 ? 11.365 -3.154 2.242 1.00 88.00 190 ARG A CA 1
ATOM 1381 C C . ARG A 1 190 ? 10.646 -2.787 3.540 1.00 88.00 190 ARG A C 1
ATOM 1383 O O . ARG A 1 190 ? 11.205 -2.057 4.352 1.00 88.00 190 ARG A O 1
ATOM 1390 N N . GLY A 1 191 ? 9.434 -3.296 3.749 1.00 89.88 191 GLY A N 1
ATOM 1391 C CA . GLY A 1 191 ? 8.639 -3.088 4.960 1.00 89.88 191 GLY A CA 1
ATOM 1392 C C . GLY A 1 191 ? 9.230 -3.758 6.203 1.00 89.88 191 GLY A C 1
ATOM 1393 O O . GLY A 1 191 ? 9.037 -3.263 7.312 1.00 89.88 191 GLY A O 1
ATOM 1394 N N . ALA A 1 192 ? 10.008 -4.825 6.010 1.00 88.75 192 ALA A N 1
ATOM 1395 C CA . ALA A 1 192 ? 10.814 -5.476 7.038 1.00 88.75 192 ALA A CA 1
ATOM 1396 C C . ALA A 1 192 ? 12.198 -4.822 7.241 1.00 88.75 192 ALA A C 1
ATOM 1398 O O . ALA A 1 192 ? 13.023 -5.362 7.974 1.00 88.75 192 ALA A O 1
ATOM 1399 N N . GLY A 1 193 ? 12.492 -3.707 6.559 1.00 85.62 193 GLY A N 1
ATOM 1400 C CA . GLY A 1 193 ? 13.796 -3.037 6.620 1.00 85.62 193 GLY A CA 1
ATOM 1401 C C . GLY A 1 193 ? 14.936 -3.811 5.949 1.00 85.62 193 GLY A C 1
ATOM 1402 O O . GLY A 1 193 ? 16.103 -3.498 6.170 1.00 85.62 193 GLY A O 1
ATOM 1403 N N . LYS A 1 194 ? 14.623 -4.825 5.135 1.00 84.19 194 LYS A N 1
ATOM 1404 C CA . LYS A 1 194 ? 15.611 -5.636 4.417 1.00 84.19 194 LYS A CA 1
ATOM 1405 C C . LYS A 1 194 ? 15.911 -5.026 3.050 1.00 84.19 194 LYS A C 1
ATOM 1407 O O . LYS A 1 194 ? 15.047 -4.427 2.405 1.00 84.19 194 LYS A O 1
ATOM 1412 N N . ASN A 1 195 ? 17.134 -5.243 2.575 1.00 79.31 195 ASN A N 1
ATOM 1413 C CA . ASN A 1 195 ? 17.471 -4.986 1.180 1.00 79.31 195 ASN A CA 1
ATOM 1414 C C . ASN A 1 195 ? 16.743 -5.991 0.283 1.00 79.31 195 ASN A C 1
ATOM 1416 O O . ASN A 1 195 ? 16.695 -7.185 0.590 1.00 79.31 195 ASN A O 1
ATOM 1420 N N . VAL A 1 196 ? 16.190 -5.504 -0.827 1.00 77.19 196 VAL A N 1
ATOM 1421 C CA . VAL A 1 196 ? 15.533 -6.359 -1.818 1.00 77.19 196 VAL A CA 1
ATOM 1422 C C . VAL A 1 196 ? 16.601 -7.199 -2.503 1.00 77.19 196 VAL A C 1
ATOM 1424 O O . VAL A 1 196 ? 17.519 -6.660 -3.120 1.00 77.19 196 VAL A O 1
ATOM 1427 N N . GLN A 1 197 ? 16.473 -8.516 -2.390 1.00 69.12 197 GLN A N 1
ATOM 1428 C CA . GLN A 1 197 ? 17.249 -9.448 -3.194 1.00 69.12 197 GLN A CA 1
ATOM 1429 C C . GLN A 1 197 ? 16.565 -9.555 -4.553 1.00 69.12 197 GLN A C 1
ATOM 1431 O O . GLN A 1 197 ? 15.461 -10.093 -4.659 1.00 69.12 197 GLN A O 1
ATOM 1436 N N . TRP A 1 198 ? 17.194 -8.993 -5.581 1.00 67.56 198 TRP A N 1
ATOM 1437 C CA . TRP A 1 198 ? 16.694 -9.095 -6.944 1.00 67.56 198 TRP A CA 1
ATOM 1438 C C . TRP A 1 198 ? 16.896 -10.530 -7.427 1.00 67.56 198 TRP A C 1
ATOM 1440 O O . TRP A 1 198 ? 18.021 -10.968 -7.648 1.00 67.56 198 TRP A O 1
ATOM 1450 N N . SER A 1 199 ? 15.795 -11.264 -7.537 1.00 70.25 199 SER A N 1
ATOM 1451 C CA . SER A 1 199 ? 15.735 -12.547 -8.237 1.00 70.25 199 SER A CA 1
ATOM 1452 C C . SER A 1 199 ? 15.038 -12.352 -9.580 1.00 70.25 199 SER A C 1
ATOM 1454 O O . SER A 1 199 ? 14.463 -11.288 -9.834 1.00 70.25 199 SER A O 1
ATOM 1456 N N . ASP A 1 200 ? 15.106 -13.360 -10.447 1.00 83.69 200 ASP A N 1
ATOM 1457 C CA . ASP A 1 200 ? 14.356 -13.338 -11.698 1.00 83.69 200 ASP A CA 1
ATOM 1458 C C . ASP A 1 200 ? 12.860 -13.176 -11.410 1.00 83.69 200 ASP A C 1
ATOM 1460 O O . ASP A 1 200 ? 12.275 -13.929 -10.628 1.00 83.69 200 ASP A O 1
ATOM 1464 N N . ALA A 1 201 ? 12.252 -12.174 -12.047 1.00 87.44 201 ALA A N 1
ATOM 1465 C CA . ALA A 1 201 ? 10.847 -11.847 -11.848 1.00 87.44 201 ALA A CA 1
ATOM 1466 C C . ALA A 1 201 ? 9.956 -13.027 -12.260 1.00 87.44 201 ALA A C 1
ATOM 1468 O O . ALA A 1 201 ? 10.086 -13.554 -13.372 1.00 87.44 201 ALA A O 1
ATOM 1469 N N . VAL A 1 202 ? 9.012 -13.405 -11.395 1.00 90.06 202 VAL A N 1
ATOM 1470 C CA . VAL A 1 202 ? 8.047 -14.476 -11.669 1.00 90.06 202 VAL A CA 1
ATOM 1471 C C . VAL A 1 202 ? 7.262 -14.156 -12.941 1.00 90.06 202 VAL A C 1
ATOM 1473 O O . VAL A 1 202 ? 7.022 -15.055 -13.747 1.00 90.06 202 VAL A O 1
ATOM 1476 N N . GLU A 1 203 ? 6.935 -12.880 -13.185 1.00 90.25 203 GLU A N 1
ATOM 1477 C CA . GLU A 1 203 ? 6.184 -12.456 -14.378 1.00 90.25 203 GLU A CA 1
ATOM 1478 C C . GLU A 1 203 ? 6.919 -12.696 -15.713 1.00 90.25 203 GLU A C 1
ATOM 1480 O O . GLU A 1 203 ? 6.285 -12.683 -16.770 1.00 90.25 203 GLU A O 1
ATOM 1485 N N . LYS A 1 204 ? 8.237 -12.940 -15.676 1.00 91.44 204 LYS A N 1
ATOM 1486 C CA . LYS A 1 204 ? 9.072 -13.273 -16.847 1.00 91.44 204 LYS A CA 1
ATOM 1487 C C . LYS A 1 204 ? 9.344 -14.773 -16.993 1.00 91.44 204 LYS A C 1
ATOM 1489 O O . LYS A 1 204 ? 9.973 -15.183 -17.966 1.00 91.44 204 LYS A O 1
ATOM 1494 N N . GLY A 1 205 ? 8.913 -15.574 -16.022 1.00 93.00 205 GLY A N 1
ATOM 1495 C CA . GLY A 1 205 ? 9.146 -17.009 -15.978 1.00 93.00 205 GLY A CA 1
ATOM 1496 C C . GLY A 1 205 ? 8.015 -17.827 -16.598 1.00 93.00 205 GLY A C 1
ATOM 1497 O O . GLY A 1 205 ? 7.354 -17.435 -17.559 1.00 93.00 205 GLY A O 1
ATOM 1498 N N . ARG A 1 206 ? 7.796 -19.013 -16.027 1.00 94.25 206 ARG A N 1
ATOM 1499 C CA . ARG A 1 206 ? 6.725 -19.924 -16.429 1.00 94.25 206 ARG A CA 1
ATOM 1500 C C . ARG A 1 206 ? 5.395 -19.479 -15.808 1.00 94.25 206 ARG A C 1
ATOM 1502 O O . ARG A 1 206 ? 5.262 -19.430 -14.590 1.00 94.25 206 ARG A O 1
ATOM 1509 N N . LEU A 1 207 ? 4.416 -19.182 -16.663 1.00 96.94 207 LEU A N 1
ATOM 1510 C CA . LEU A 1 207 ? 3.167 -18.498 -16.293 1.00 96.94 207 LEU A CA 1
ATOM 1511 C C . LEU A 1 207 ? 1.938 -19.418 -16.197 1.00 96.94 207 LEU A C 1
ATOM 1513 O O . LEU A 1 207 ? 0.802 -18.944 -16.240 1.00 96.94 207 LEU A O 1
ATOM 1517 N N . ASP A 1 208 ? 2.138 -20.733 -16.099 1.00 97.06 208 ASP A N 1
ATOM 1518 C CA . ASP A 1 208 ? 1.027 -21.658 -15.880 1.00 97.06 208 ASP A CA 1
ATOM 1519 C C . ASP A 1 208 ? 0.455 -21.522 -14.461 1.00 97.06 208 ASP A C 1
ATOM 1521 O O . ASP A 1 208 ? 1.137 -21.087 -13.526 1.00 97.06 208 ASP A O 1
ATOM 1525 N N . LYS A 1 209 ? -0.804 -21.938 -14.300 1.00 98.19 209 LYS A N 1
ATOM 1526 C CA . LYS A 1 209 ? -1.539 -21.829 -13.038 1.00 98.19 209 LYS A CA 1
ATOM 1527 C C . LYS A 1 209 ? -0.796 -22.439 -11.854 1.00 98.19 209 LYS A C 1
ATOM 1529 O O . LYS A 1 209 ? -0.702 -21.788 -10.818 1.00 98.19 209 LYS A O 1
ATOM 1534 N N . ALA A 1 210 ? -0.271 -23.656 -11.992 1.00 97.88 210 ALA A N 1
ATOM 1535 C CA . ALA A 1 210 ? 0.353 -24.355 -10.873 1.00 97.88 210 ALA A CA 1
ATOM 1536 C C . ALA A 1 210 ? 1.597 -23.604 -10.382 1.00 97.88 210 ALA A C 1
ATOM 1538 O O . ALA A 1 210 ? 1.755 -23.392 -9.179 1.00 97.88 210 ALA A O 1
ATOM 1539 N N . THR A 1 211 ? 2.427 -23.126 -11.311 1.00 97.12 211 THR A N 1
ATOM 1540 C CA . THR A 1 211 ? 3.629 -22.350 -10.982 1.00 97.12 211 THR A CA 1
ATOM 1541 C C . THR A 1 211 ? 3.276 -21.014 -10.325 1.00 97.12 211 THR A C 1
ATOM 1543 O O . THR A 1 211 ? 3.771 -20.694 -9.242 1.00 97.12 211 THR A O 1
ATOM 1546 N N . VAL A 1 212 ? 2.403 -20.226 -10.957 1.00 98.12 212 VAL A N 1
ATOM 1547 C CA . VAL A 1 212 ? 2.120 -18.850 -10.525 1.00 98.12 212 VAL A CA 1
ATOM 1548 C C . VAL A 1 212 ? 1.323 -18.813 -9.220 1.00 98.12 212 VAL A C 1
ATOM 1550 O O . VAL A 1 212 ? 1.634 -18.009 -8.343 1.00 98.12 212 VAL A O 1
ATOM 1553 N N . VAL A 1 213 ? 0.342 -19.703 -9.037 1.00 98.62 213 VAL A N 1
ATOM 1554 C CA . VAL A 1 213 ? -0.438 -19.782 -7.787 1.00 98.62 213 VAL A CA 1
ATOM 1555 C C . VAL A 1 213 ? 0.452 -20.164 -6.607 1.00 98.62 213 VAL A C 1
ATOM 1557 O O . VA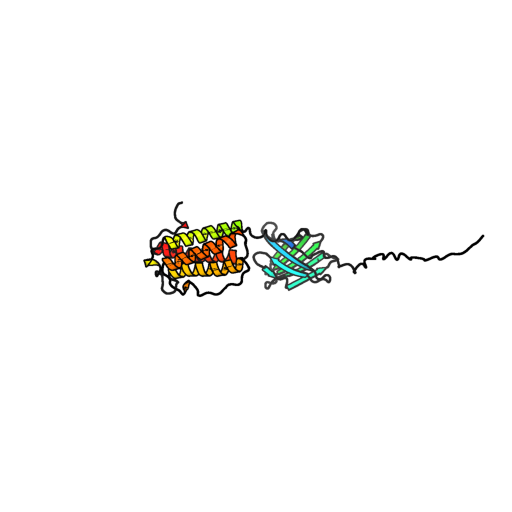L A 1 213 ? 0.320 -19.578 -5.533 1.00 98.62 213 VAL A O 1
ATOM 1560 N N . ALA A 1 214 ? 1.381 -21.107 -6.793 1.00 98.12 214 ALA A N 1
ATOM 1561 C CA . ALA A 1 214 ? 2.317 -21.490 -5.740 1.00 98.12 214 ALA A CA 1
ATOM 1562 C C . ALA A 1 214 ? 3.205 -20.308 -5.315 1.00 98.12 214 ALA A C 1
ATOM 1564 O O . ALA A 1 214 ? 3.369 -20.053 -4.121 1.00 98.12 214 ALA A O 1
ATOM 1565 N N . LYS A 1 215 ? 3.721 -19.536 -6.281 1.00 97.44 215 LYS A N 1
ATOM 1566 C CA . LYS A 1 215 ? 4.525 -18.334 -6.007 1.00 97.44 215 LYS A CA 1
ATOM 1567 C C . LYS A 1 215 ? 3.730 -17.223 -5.333 1.00 97.44 215 LYS A C 1
ATOM 1569 O O . LYS A 1 215 ? 4.234 -16.610 -4.395 1.00 97.44 215 LYS A O 1
ATOM 1574 N N . LEU A 1 216 ? 2.484 -17.005 -5.750 1.00 98.50 216 LEU A N 1
ATOM 1575 C CA . LEU A 1 216 ? 1.594 -16.060 -5.083 1.00 98.50 216 LEU A CA 1
ATOM 1576 C C . LEU A 1 216 ? 1.390 -16.451 -3.614 1.00 98.50 216 LEU A C 1
ATOM 1578 O O . LEU A 1 216 ? 1.625 -15.624 -2.737 1.00 98.50 216 LEU A O 1
ATOM 1582 N N . LYS A 1 217 ? 1.015 -17.705 -3.334 1.00 98.06 217 LYS A N 1
ATOM 1583 C CA . LYS A 1 217 ? 0.780 -18.194 -1.963 1.00 98.06 217 LYS A CA 1
ATOM 1584 C C . LYS A 1 217 ? 2.019 -18.025 -1.083 1.00 98.06 217 LYS A C 1
ATOM 1586 O O . LYS A 1 217 ? 1.907 -17.474 0.008 1.00 98.06 217 LYS A O 1
ATOM 1591 N N . GLN A 1 218 ? 3.196 -18.375 -1.606 1.00 96.56 218 GLN A N 1
ATOM 1592 C CA . GLN A 1 218 ? 4.475 -18.147 -0.929 1.00 96.56 218 GLN A CA 1
ATOM 1593 C C . GLN A 1 218 ? 4.699 -16.662 -0.591 1.00 96.56 218 GLN A C 1
ATOM 1595 O O . GLN A 1 218 ? 5.111 -16.335 0.520 1.00 96.56 218 GLN A O 1
ATOM 1600 N N . SER A 1 219 ? 4.425 -15.756 -1.535 1.00 96.56 219 SER A N 1
ATOM 1601 C CA . SER A 1 219 ? 4.607 -14.315 -1.319 1.00 96.56 219 SER A CA 1
ATOM 1602 C C . SER A 1 219 ? 3.619 -13.730 -0.300 1.00 96.56 219 SER A C 1
ATOM 1604 O O . SER A 1 219 ? 4.003 -12.884 0.506 1.00 96.56 219 SER A O 1
ATOM 1606 N N . ILE A 1 220 ? 2.369 -14.212 -0.283 1.00 97.62 220 ILE A N 1
ATOM 1607 C CA . ILE A 1 220 ? 1.344 -13.796 0.685 1.00 97.62 220 ILE A CA 1
ATOM 1608 C C . ILE A 1 220 ? 1.744 -14.229 2.097 1.00 97.62 220 ILE A C 1
ATOM 1610 O O . ILE A 1 220 ? 1.714 -13.407 3.008 1.00 97.62 220 ILE A O 1
ATOM 1614 N N . GLU A 1 221 ? 2.165 -15.484 2.275 1.00 95.75 221 GLU A N 1
ATOM 1615 C CA . GLU A 1 221 ? 2.617 -16.008 3.570 1.00 95.75 221 GLU A CA 1
ATOM 1616 C C . GLU A 1 221 ? 3.838 -15.241 4.097 1.00 95.75 221 GLU A C 1
ATOM 1618 O O . GLU A 1 221 ? 3.863 -14.815 5.253 1.00 95.75 221 GLU A O 1
ATOM 1623 N N . ALA A 1 222 ? 4.821 -14.981 3.230 1.00 92.44 222 ALA A N 1
ATOM 1624 C CA . ALA A 1 222 ? 5.990 -14.184 3.588 1.00 92.44 222 ALA A CA 1
ATOM 1625 C C . ALA A 1 222 ? 5.612 -12.752 4.008 1.00 92.44 222 ALA A C 1
ATOM 1627 O O . ALA A 1 222 ? 6.188 -12.214 4.956 1.00 92.44 222 ALA A O 1
ATOM 1628 N N . CYS A 1 223 ? 4.643 -12.134 3.327 1.00 95.81 223 CYS A N 1
ATOM 1629 C CA . CYS A 1 223 ? 4.127 -10.819 3.689 1.00 95.81 223 CYS A CA 1
ATOM 1630 C C . CYS A 1 223 ? 3.337 -10.830 5.001 1.00 95.81 223 CYS A C 1
ATOM 1632 O O . CYS A 1 223 ? 3.509 -9.901 5.788 1.00 95.81 223 CYS A O 1
ATOM 1634 N N . ASP A 1 224 ? 2.510 -11.846 5.273 1.00 92.75 224 ASP A N 1
ATOM 1635 C CA . ASP A 1 224 ? 1.678 -11.898 6.486 1.00 92.75 224 ASP A CA 1
ATOM 1636 C C . ASP A 1 224 ? 2.523 -11.763 7.761 1.00 92.75 224 ASP A C 1
ATOM 1638 O O . ASP A 1 224 ? 2.187 -10.979 8.651 1.00 92.75 224 ASP A O 1
ATOM 1642 N N . GLY A 1 225 ? 3.687 -12.422 7.798 1.00 90.44 225 GLY A N 1
ATOM 1643 C CA . GLY A 1 225 ? 4.642 -12.292 8.901 1.00 90.44 225 GLY A CA 1
ATOM 1644 C C . GLY A 1 225 ? 5.211 -10.876 9.071 1.00 90.44 225 GLY A C 1
ATOM 1645 O O . GLY A 1 225 ? 5.477 -10.451 10.193 1.00 90.44 225 GLY A O 1
ATOM 1646 N N . VAL A 1 226 ? 5.367 -10.112 7.984 1.00 94.50 226 VAL A N 1
ATOM 1647 C CA . VAL A 1 226 ? 5.829 -8.713 8.039 1.00 94.50 226 VAL A CA 1
ATOM 1648 C C . VAL A 1 226 ? 4.712 -7.791 8.525 1.00 94.50 226 VAL A C 1
ATOM 1650 O O . VAL A 1 226 ? 4.944 -6.952 9.394 1.00 94.50 226 VAL A O 1
ATOM 1653 N N . TYR A 1 227 ? 3.497 -7.965 8.003 1.00 93.50 227 TYR A N 1
ATOM 1654 C CA . TYR A 1 227 ? 2.324 -7.186 8.402 1.00 93.50 227 TYR A CA 1
ATOM 1655 C C . TYR A 1 227 ? 1.914 -7.422 9.858 1.00 93.50 227 TYR A C 1
ATOM 1657 O O . TYR A 1 227 ? 1.399 -6.512 10.498 1.00 93.50 227 TYR A O 1
ATOM 1665 N N . ALA A 1 228 ? 2.192 -8.603 10.416 1.00 89.50 228 ALA A N 1
ATOM 1666 C CA . ALA A 1 228 ? 1.969 -8.881 11.834 1.00 89.50 228 ALA A CA 1
ATOM 1667 C C . ALA A 1 228 ? 2.834 -8.019 12.777 1.00 89.50 228 ALA A C 1
ATOM 1669 O O . ALA A 1 228 ? 2.494 -7.880 13.949 1.00 89.50 228 ALA A O 1
ATOM 1670 N N . ALA A 1 229 ? 3.942 -7.450 12.286 1.00 86.75 229 ALA A N 1
ATOM 1671 C CA . ALA A 1 229 ? 4.942 -6.771 13.111 1.00 86.75 229 ALA A CA 1
ATOM 1672 C C . ALA A 1 229 ? 5.277 -5.335 12.664 1.00 86.75 229 ALA A C 1
ATOM 1674 O O . ALA A 1 229 ? 6.057 -4.656 13.331 1.00 86.75 229 ALA A O 1
ATOM 1675 N N . SER A 1 230 ? 4.745 -4.862 11.533 1.00 86.38 230 SER A N 1
ATOM 1676 C CA . SER A 1 230 ? 5.143 -3.590 10.925 1.00 86.38 230 SER A CA 1
ATOM 1677 C C . SER A 1 230 ? 3.986 -2.912 10.198 1.00 86.38 230 SER A C 1
ATOM 1679 O O . SER A 1 230 ? 3.135 -3.557 9.593 1.00 86.38 230 SER A O 1
ATOM 1681 N N . ALA A 1 231 ? 4.020 -1.581 10.197 1.00 88.81 231 ALA A N 1
ATOM 1682 C CA . ALA A 1 231 ? 3.180 -0.723 9.365 1.00 88.81 231 ALA A CA 1
ATOM 1683 C C . ALA A 1 231 ? 4.030 0.318 8.617 1.00 88.81 231 ALA A C 1
ATOM 1685 O O . ALA A 1 231 ? 3.655 1.479 8.446 1.00 88.81 231 ALA A O 1
ATOM 1686 N N . ALA A 1 232 ? 5.240 -0.078 8.218 1.00 86.44 232 ALA A N 1
ATOM 1687 C CA . ALA A 1 232 ? 6.146 0.797 7.491 1.00 86.44 232 ALA A CA 1
ATOM 1688 C C . ALA A 1 232 ? 5.509 1.296 6.172 1.00 86.44 232 ALA A C 1
ATOM 1690 O O . ALA A 1 232 ? 4.781 0.542 5.523 1.00 86.44 232 ALA A O 1
ATOM 1691 N N . PRO A 1 233 ? 5.827 2.518 5.700 1.00 87.62 233 PRO A N 1
ATOM 1692 C CA . PRO A 1 233 ? 5.234 3.090 4.484 1.00 87.62 233 PRO A CA 1
ATOM 1693 C C . PRO A 1 233 ? 5.225 2.183 3.232 1.00 87.62 233 PRO A C 1
ATOM 1695 O O . PRO A 1 233 ? 4.221 2.193 2.516 1.00 87.62 233 PRO A O 1
ATOM 1698 N N . PRO A 1 234 ? 6.254 1.347 2.957 1.00 90.06 234 PRO A N 1
ATOM 1699 C CA . PRO A 1 234 ? 6.207 0.396 1.840 1.00 90.06 234 PRO A CA 1
ATOM 1700 C C . PRO A 1 234 ? 5.039 -0.598 1.906 1.00 90.06 234 PRO A C 1
ATOM 1702 O O . PRO A 1 234 ? 4.546 -1.028 0.867 1.00 90.06 234 PRO A O 1
ATOM 1705 N N . LEU A 1 235 ? 4.569 -0.945 3.106 1.00 93.44 235 LEU A N 1
ATOM 1706 C CA . LEU A 1 235 ? 3.451 -1.865 3.303 1.00 93.44 235 LEU A CA 1
ATOM 1707 C C . LEU A 1 235 ? 2.109 -1.231 2.923 1.00 93.44 235 LEU A C 1
ATOM 1709 O O . LEU A 1 235 ? 1.252 -1.913 2.365 1.00 93.44 235 LEU A O 1
ATOM 1713 N N . MET A 1 236 ? 1.940 0.075 3.139 1.00 91.31 236 MET A N 1
ATOM 1714 C CA . MET A 1 236 ? 0.772 0.799 2.624 1.00 91.31 236 MET A CA 1
ATOM 1715 C C . MET A 1 236 ? 0.793 0.838 1.091 1.00 91.31 236 MET A C 1
ATOM 1717 O O . MET A 1 236 ? -0.218 0.572 0.442 1.00 91.31 236 MET A O 1
ATOM 1721 N N . ALA A 1 237 ? 1.964 1.094 0.496 1.00 91.19 237 ALA A N 1
ATOM 1722 C CA . ALA A 1 237 ? 2.125 1.076 -0.958 1.00 91.19 237 ALA A CA 1
ATOM 1723 C C . ALA A 1 237 ? 1.802 -0.302 -1.563 1.00 91.19 237 ALA A C 1
ATOM 1725 O O . ALA A 1 237 ? 1.167 -0.372 -2.612 1.00 91.19 237 ALA A O 1
ATOM 1726 N N . ASN A 1 238 ? 2.164 -1.392 -0.883 1.00 97.00 238 ASN A N 1
ATOM 1727 C CA . ASN A 1 238 ? 1.811 -2.747 -1.304 1.00 97.00 238 ASN A CA 1
ATOM 1728 C C . ASN A 1 238 ? 0.299 -3.003 -1.268 1.00 97.00 238 ASN A C 1
ATOM 1730 O O . ASN A 1 238 ? -0.239 -3.569 -2.217 1.00 97.00 238 ASN A O 1
ATOM 1734 N N . ILE A 1 239 ? -0.407 -2.559 -0.218 1.00 97.12 239 ILE A N 1
ATOM 1735 C CA . ILE A 1 239 ? -1.876 -2.665 -0.147 1.00 97.12 239 ILE A CA 1
ATOM 1736 C C . ILE A 1 239 ? -2.505 -1.918 -1.328 1.00 97.12 239 ILE A C 1
ATOM 1738 O O . ILE A 1 239 ? -3.338 -2.480 -2.040 1.00 97.12 239 ILE A O 1
ATOM 1742 N N . ALA A 1 240 ? -2.078 -0.679 -1.581 1.00 96.31 240 ALA A N 1
ATOM 1743 C CA . ALA A 1 240 ? -2.583 0.126 -2.692 1.00 96.31 240 ALA A CA 1
ATOM 1744 C C . ALA A 1 240 ? -2.306 -0.527 -4.059 1.00 96.31 240 ALA A C 1
ATOM 1746 O O . ALA A 1 240 ? -3.207 -0.637 -4.890 1.00 96.31 240 ALA A O 1
ATOM 1747 N N . HIS A 1 241 ? -1.086 -1.023 -4.274 1.00 98.25 241 HIS A N 1
ATOM 1748 C CA . HIS A 1 241 ? -0.688 -1.725 -5.494 1.00 98.25 241 HIS A CA 1
ATOM 1749 C C . HIS A 1 241 ? -1.513 -3.000 -5.726 1.00 98.25 241 HIS A C 1
ATOM 1751 O O . HIS A 1 241 ? -1.988 -3.262 -6.832 1.00 98.25 241 HIS A O 1
ATOM 1757 N N . THR A 1 242 ? -1.738 -3.777 -4.667 1.00 98.31 242 THR A N 1
ATOM 1758 C CA . THR A 1 242 ? -2.527 -5.014 -4.735 1.00 98.31 242 THR A CA 1
ATOM 1759 C C . THR A 1 242 ? -3.990 -4.715 -5.051 1.00 98.31 242 THR A C 1
ATOM 1761 O O . THR A 1 242 ? -4.578 -5.396 -5.886 1.00 98.31 242 THR A O 1
ATOM 1764 N N . ASN A 1 243 ? -4.562 -3.652 -4.474 1.00 98.06 243 ASN A N 1
ATOM 1765 C CA . ASN A 1 243 ? -5.914 -3.190 -4.805 1.00 98.06 243 ASN A CA 1
ATOM 1766 C C . ASN A 1 243 ? -6.039 -2.751 -6.270 1.00 98.06 243 ASN A C 1
ATOM 1768 O O . ASN A 1 243 ? -6.997 -3.133 -6.944 1.00 98.06 243 ASN A O 1
ATOM 1772 N N . LEU A 1 244 ? -5.053 -2.007 -6.786 1.00 97.44 244 LEU A N 1
ATOM 1773 C CA . LEU A 1 244 ? -5.019 -1.579 -8.188 1.00 97.44 244 LEU A CA 1
ATOM 1774 C C . LEU A 1 244 ? -5.093 -2.784 -9.136 1.00 97.44 244 LEU A C 1
ATOM 1776 O O . LEU A 1 244 ? -5.918 -2.806 -10.053 1.00 97.44 244 LEU A O 1
ATOM 1780 N N . HIS A 1 245 ? -4.285 -3.817 -8.890 1.00 98.31 245 HIS A N 1
ATOM 1781 C CA . HIS A 1 245 ? -4.288 -5.006 -9.741 1.00 98.31 245 HIS A CA 1
ATOM 1782 C C . HIS A 1 245 ? -5.446 -5.960 -9.471 1.00 98.31 245 HIS A C 1
ATOM 1784 O O . HIS A 1 245 ? -5.910 -6.613 -10.408 1.00 98.31 245 HIS A O 1
ATOM 1790 N N . TYR A 1 246 ? -5.991 -5.998 -8.255 1.00 98.50 246 TYR A N 1
ATOM 1791 C CA . TYR A 1 246 ? -7.242 -6.704 -8.007 1.00 98.50 246 TYR A CA 1
ATOM 1792 C C . TYR A 1 246 ? -8.395 -6.093 -8.822 1.00 98.50 246 TYR A C 1
ATOM 1794 O O . TYR A 1 246 ? -9.171 -6.831 -9.426 1.00 98.50 246 TYR A O 1
ATOM 1802 N N . GLY A 1 247 ? -8.446 -4.765 -8.974 1.00 97.81 247 GLY A N 1
ATOM 1803 C CA . GLY A 1 247 ? -9.381 -4.100 -9.891 1.00 97.81 247 GLY A CA 1
ATOM 1804 C C . GLY A 1 247 ? -9.233 -4.554 -11.353 1.00 97.81 247 GLY A C 1
ATOM 1805 O O . GLY A 1 247 ? -10.229 -4.743 -12.060 1.00 97.81 247 GLY A O 1
ATOM 1806 N N . ASN A 1 248 ? -8.003 -4.816 -11.814 1.00 98.06 248 ASN A N 1
ATOM 1807 C CA . ASN A 1 248 ? -7.786 -5.425 -13.131 1.00 98.06 248 ASN A CA 1
ATOM 1808 C C . ASN A 1 248 ? -8.298 -6.873 -13.171 1.00 98.06 248 ASN A C 1
ATOM 1810 O O . ASN A 1 248 ? -9.043 -7.227 -14.083 1.00 98.06 248 ASN A O 1
ATOM 1814 N N . ILE A 1 249 ? -7.959 -7.691 -12.170 1.00 98.44 249 ILE A N 1
ATOM 1815 C CA . ILE A 1 249 ? -8.402 -9.090 -12.051 1.00 98.44 249 ILE A CA 1
ATOM 1816 C C . ILE A 1 249 ? -9.930 -9.197 -12.088 1.00 98.44 249 ILE A C 1
ATOM 1818 O O . ILE A 1 249 ? -10.458 -10.031 -12.823 1.00 98.44 249 ILE A O 1
ATOM 1822 N N . VAL A 1 250 ? -10.647 -8.324 -11.374 1.00 98.38 250 VAL A N 1
ATOM 1823 C CA . VAL A 1 250 ? -12.118 -8.242 -11.393 1.00 98.38 250 VAL A CA 1
ATOM 1824 C C . VAL A 1 250 ? -12.639 -8.115 -12.824 1.00 98.38 250 VAL A C 1
ATOM 1826 O O . VAL A 1 250 ? -13.533 -8.860 -13.228 1.00 98.38 250 VAL A O 1
ATOM 1829 N N . THR A 1 251 ? -12.049 -7.215 -13.609 1.00 97.75 251 THR A N 1
ATOM 1830 C CA . THR A 1 251 ? -12.443 -6.993 -15.006 1.00 97.75 251 THR A CA 1
ATOM 1831 C C . THR A 1 251 ? -12.193 -8.242 -15.858 1.00 97.75 251 THR A C 1
ATOM 1833 O O . THR A 1 251 ? -13.060 -8.647 -16.631 1.00 97.75 251 THR A O 1
ATOM 1836 N N . TYR A 1 252 ? -11.049 -8.907 -15.672 1.00 98.31 252 TYR A N 1
ATOM 1837 C CA . TYR A 1 252 ? -10.687 -10.115 -16.424 1.00 98.31 252 TYR A CA 1
ATOM 1838 C C . TYR A 1 252 ? -11.636 -11.267 -16.095 1.00 98.31 252 TYR A C 1
ATOM 1840 O O . TYR A 1 252 ? -12.132 -11.933 -17.000 1.00 98.31 252 TYR A O 1
ATOM 1848 N N . MET A 1 253 ? -11.936 -11.474 -14.811 1.00 98.25 253 MET A N 1
ATOM 1849 C CA . MET A 1 253 ? -12.869 -12.509 -14.367 1.00 98.25 253 MET A CA 1
ATOM 1850 C C . MET A 1 253 ? -14.262 -12.300 -14.957 1.00 98.25 253 MET A C 1
ATOM 1852 O O . MET A 1 253 ? -14.834 -13.243 -15.496 1.00 98.25 253 MET A O 1
ATOM 1856 N N . ARG A 1 254 ? -14.786 -11.068 -14.938 1.00 98.06 254 ARG A N 1
ATOM 1857 C CA . ARG A 1 254 ? -16.105 -10.765 -15.515 1.00 98.06 254 ARG A CA 1
ATOM 1858 C C . ARG A 1 254 ? -16.150 -11.026 -17.022 1.00 98.06 254 ARG A C 1
ATOM 1860 O O . ARG A 1 254 ? -17.122 -11.606 -17.492 1.00 98.06 254 ARG A O 1
ATOM 1867 N N . MET A 1 255 ? -15.094 -10.680 -17.761 1.00 98.00 255 MET A N 1
ATOM 1868 C CA . MET A 1 255 ? -14.986 -10.997 -19.195 1.00 98.00 255 MET A CA 1
ATOM 1869 C C . MET A 1 255 ? -14.916 -12.505 -19.473 1.00 98.00 255 MET A C 1
ATOM 1871 O O . MET A 1 255 ? -15.364 -12.962 -20.519 1.00 98.00 255 MET A O 1
ATOM 1875 N N . LEU A 1 256 ? -14.390 -13.286 -18.527 1.00 97.44 256 LEU A N 1
ATOM 1876 C CA . LEU A 1 256 ? -14.378 -14.749 -18.573 1.00 97.44 256 LEU A CA 1
ATOM 1877 C C . LEU A 1 256 ? -15.689 -15.386 -18.072 1.00 97.44 256 LEU A C 1
ATOM 1879 O O . LEU A 1 256 ? -15.767 -16.609 -17.990 1.00 97.44 256 LEU A O 1
ATOM 1883 N N . GLY A 1 257 ? -16.705 -14.587 -17.724 1.00 97.00 257 GLY A N 1
ATOM 1884 C CA . GLY A 1 257 ? -17.979 -15.074 -17.189 1.00 97.00 257 GLY A CA 1
ATOM 1885 C C . GLY A 1 257 ? -17.910 -15.555 -15.734 1.00 97.00 257 GLY A C 1
ATOM 1886 O O . GLY A 1 257 ? -18.796 -16.275 -15.285 1.00 97.00 257 GLY A O 1
ATOM 1887 N N . LEU A 1 258 ? -16.869 -15.175 -14.988 1.00 96.88 258 LEU A N 1
ATOM 1888 C CA . LEU A 1 258 ? -16.644 -15.582 -13.601 1.00 96.88 258 LEU A CA 1
ATOM 1889 C C . LEU A 1 258 ? -17.022 -14.463 -12.624 1.00 96.88 258 LEU A C 1
ATOM 1891 O O . LEU A 1 258 ? -16.751 -13.282 -12.858 1.00 96.88 258 LEU A O 1
ATOM 1895 N N . ALA A 1 259 ? -17.609 -14.838 -11.487 1.00 96.81 259 ALA A N 1
ATOM 1896 C CA . ALA A 1 259 ? -17.868 -13.917 -10.384 1.00 96.81 259 ALA A CA 1
ATOM 1897 C C . ALA A 1 259 ? -16.574 -13.668 -9.576 1.00 96.81 259 ALA A C 1
ATOM 1899 O O . ALA A 1 259 ? -16.004 -14.629 -9.053 1.00 96.81 259 ALA A O 1
ATOM 1900 N N . PRO A 1 260 ? -16.103 -12.414 -9.430 1.00 96.94 260 PRO A N 1
ATOM 1901 C CA . PRO A 1 260 ? -14.945 -12.090 -8.600 1.00 96.94 260 PRO A CA 1
ATOM 1902 C C . PRO A 1 260 ? -15.195 -12.393 -7.116 1.00 96.94 260 PRO A C 1
ATOM 1904 O O . PRO A 1 260 ? -16.325 -12.200 -6.661 1.00 96.94 260 PRO A O 1
ATOM 1907 N N . PRO A 1 261 ? -14.168 -12.785 -6.338 1.00 95.50 261 PRO A N 1
ATOM 1908 C CA . PRO A 1 261 ? -14.326 -13.164 -4.931 1.00 95.50 261 PRO A CA 1
ATOM 1909 C C . PRO A 1 261 ? -15.016 -12.115 -4.055 1.00 95.50 261 PRO A C 1
ATOM 1911 O O . PRO A 1 261 ? -15.883 -12.464 -3.266 1.00 95.50 261 PRO A O 1
ATOM 1914 N N . SER A 1 262 ? -14.692 -10.830 -4.221 1.00 93.38 262 SER A N 1
ATOM 1915 C CA . SER A 1 262 ? -15.309 -9.739 -3.445 1.00 93.38 262 SER A CA 1
ATOM 1916 C C . SER A 1 262 ? -16.785 -9.480 -3.782 1.00 93.38 262 SER A C 1
ATOM 1918 O O . SER A 1 262 ? -17.433 -8.685 -3.115 1.00 93.38 262 SER A O 1
ATOM 1920 N N . SER A 1 263 ? -17.322 -10.108 -4.834 1.00 92.56 263 SER A N 1
ATOM 1921 C CA . SER A 1 263 ? -18.740 -10.033 -5.217 1.00 92.56 263 SER A CA 1
ATOM 1922 C C . SER A 1 263 ? -19.529 -11.297 -4.866 1.00 92.56 263 SER A C 1
ATOM 1924 O O . SER A 1 263 ? -20.708 -11.378 -5.206 1.00 92.56 263 SER A O 1
ATOM 1926 N N . GLN A 1 264 ? -18.889 -12.305 -4.273 1.00 82.75 264 GLN A N 1
ATOM 1927 C CA . GLN A 1 264 ? -19.552 -13.540 -3.862 1.00 82.75 264 GLN A CA 1
ATOM 1928 C C . GLN A 1 264 ? -20.132 -13.345 -2.457 1.00 82.75 264 GLN A C 1
ATOM 1930 O O . GLN A 1 264 ? -19.488 -12.742 -1.599 1.00 82.75 264 GLN A O 1
ATOM 1935 N N . THR A 1 265 ? -21.356 -13.820 -2.226 1.00 66.50 265 THR A N 1
ATOM 1936 C CA . THR A 1 265 ? -21.917 -13.886 -0.871 1.00 66.50 265 THR A CA 1
ATOM 1937 C C . THR A 1 265 ? -21.088 -14.852 -0.013 1.00 66.50 265 THR A C 1
ATOM 1939 O O . THR A 1 265 ? -20.627 -15.853 -0.568 1.00 66.50 265 THR A O 1
ATOM 1942 N N . PRO A 1 266 ? -20.883 -14.556 1.287 1.00 54.91 266 PRO A N 1
ATOM 1943 C CA . PRO A 1 266 ? -20.161 -15.431 2.212 1.00 54.91 266 PRO A CA 1
ATOM 1944 C C . PRO A 1 266 ? -20.693 -16.865 2.257 1.00 54.91 266 PRO A C 1
ATOM 1946 O O . PRO A 1 266 ? -21.926 -17.039 2.110 1.00 54.91 266 PRO A O 1
#

Foldseek 3Di:
DDDDDDDDDDDDPDDPPPPDDDDDDQQDPQDAAKKWKWKDADPVGIFIKMWGWDDPSPFWIWTWIGGVHIKTFPTWGADPVFQWIWTFIHPQGWIFTWGDDPQKTKGWIDGPNGIIIMIIGGDPPPPDCPVVAPDLVVLLVLLCVLLVLLLVLLVPDDQVQQQDDPDPVDQGNLLLLQVLLQLLQVLLCVQQVHDRDDDPRSSPDDRTSVSSSVSSVVSSVSSSVSSNPGDPPSSVVSSVVSVVSLVVSCVSQVVVVHHRPVRDDD